Protein AF-A0A150G1P5-F1 (afdb_monomer_lite)

Secondary structure (DSSP, 8-state):
-PPPHHHHHHHHHHHHHHH-HHHHHHHHHHHHHHHHHHH-HHHHHHHHHHHHHHHSS--------S-STTHHHHHHHHHHHTHHHHHHIIIIIHHHH--SHHHHHHHHHHHT-GGGTTHHHHHHHHHHHSHHHHHHHHHHHHT---HHHHHHHHHHHHHHHHHHHHH-TTS--HHHHHHHHHHHHHHHHHHHHTT-TTSPPHHHHHHHHHHHGGGTTT-PPPGGGHHHHHHHHHHHHHT-----------

Radius of gyration: 24.52 Å; chains: 1; bounding box: 80×34×60 Å

Foldseek 3Di:
DAAFVLLQLLVLLVCCLPPFPLSVVLLVLLLLLLCVCVVFPLSVVQLQVLCCVPPVGGDDQDDDDPDHGCSSLSSLVSCLVSLRSLVVCLVPVLVVRDDDDSSVSNSCCSVCHDPSVCNNVSSVLVNQLCVLSVVLSCCRVPPDVDLVVLAVSLVVNLVSLVVSCVVVVVRDDSNVSSVVLLVVLQVLVCVLVVPDPPDDPNVVSVVVCSVPSSSRVRNDDDPVCVVVVVVVVVVVVVPDPDDDDPDDDD

Structure (mmCIF, N/CA/C/O backbone):
data_AF-A0A150G1P5-F1
#
_entry.id   AF-A0A150G1P5-F1
#
loop_
_atom_site.group_PDB
_atom_site.id
_atom_site.type_symbol
_atom_site.label_atom_id
_atom_site.label_alt_id
_atom_site.label_comp_id
_atom_site.label_asym_id
_atom_site.label_entity_id
_atom_site.label_seq_id
_atom_site.pdbx_PDB_ins_code
_atom_site.Cartn_x
_atom_site.Cartn_y
_atom_site.Cartn_z
_atom_site.occupancy
_atom_site.B_iso_or_equiv
_atom_site.auth_seq_id
_atom_site.auth_comp_id
_atom_site.auth_asym_id
_atom_site.auth_atom_id
_atom_site.pdbx_PDB_model_num
ATOM 1 N N . MET A 1 1 ? -23.181 16.360 9.761 1.00 28.59 1 MET A N 1
ATOM 2 C CA . MET A 1 1 ? -22.912 15.442 8.637 1.00 28.59 1 MET A CA 1
ATOM 3 C C . MET A 1 1 ? -22.344 14.187 9.279 1.00 28.59 1 MET A C 1
ATOM 5 O O . MET A 1 1 ? -21.313 14.288 9.926 1.00 28.59 1 MET A O 1
ATOM 9 N N . TYR A 1 2 ? -23.112 13.096 9.289 1.00 35.97 2 TYR A N 1
ATOM 10 C CA . TYR A 1 2 ? -22.782 11.879 10.038 1.00 35.97 2 TYR A CA 1
ATOM 11 C C . TYR A 1 2 ? -21.635 11.126 9.348 1.00 35.97 2 TYR A C 1
ATOM 13 O O . TYR A 1 2 ? -21.578 11.088 8.122 1.00 35.97 2 TYR A O 1
ATOM 21 N N . GLY A 1 3 ? -20.718 10.564 10.132 1.00 50.59 3 GLY A N 1
ATOM 22 C CA . GLY A 1 3 ? -19.508 9.920 9.634 1.00 50.59 3 GLY A CA 1
ATOM 23 C C . GLY A 1 3 ? -19.770 8.500 9.222 1.00 50.59 3 GLY A C 1
ATOM 24 O O . GLY A 1 3 ? -20.350 7.741 9.992 1.00 50.59 3 GLY A O 1
ATOM 25 N N . THR A 1 4 ? -19.336 8.147 8.019 1.00 64.00 4 THR A N 1
ATOM 26 C CA . THR A 1 4 ? -19.421 6.781 7.510 1.00 64.00 4 THR A CA 1
ATOM 27 C C . THR A 1 4 ? -18.193 5.973 7.938 1.00 64.00 4 THR A C 1
ATOM 29 O O . THR A 1 4 ? -17.144 6.503 8.299 1.00 64.00 4 THR A O 1
ATOM 32 N N . GLY A 1 5 ? -18.321 4.655 7.942 1.00 65.25 5 GLY A N 1
ATOM 33 C CA . GLY A 1 5 ? -17.375 3.746 8.604 1.00 65.25 5 GLY A CA 1
ATOM 34 C C . GLY A 1 5 ? -16.358 3.235 7.649 1.00 65.25 5 GLY A C 1
ATOM 35 O O . GLY A 1 5 ? -15.177 3.194 7.966 1.00 65.25 5 GLY A O 1
ATOM 36 N N . ALA A 1 6 ? -16.824 3.076 6.422 1.00 72.31 6 ALA A N 1
ATOM 37 C CA . ALA A 1 6 ? -16.066 3.348 5.230 1.00 72.31 6 ALA A CA 1
ATOM 38 C C . ALA A 1 6 ? -15.091 4.528 5.387 1.00 72.31 6 ALA A C 1
ATOM 40 O O . ALA A 1 6 ? -13.889 4.340 5.227 1.00 72.31 6 ALA A O 1
ATOM 41 N N . HIS A 1 7 ? -15.556 5.721 5.790 1.00 74.56 7 HIS A N 1
ATOM 42 C CA . HIS A 1 7 ? -14.655 6.860 5.969 1.00 74.56 7 HIS A CA 1
ATOM 43 C C . HIS A 1 7 ? -13.662 6.644 7.123 1.00 74.56 7 HIS A C 1
ATOM 45 O O . HIS A 1 7 ? -12.460 6.829 6.926 1.00 74.56 7 HIS A O 1
ATOM 51 N N . GLY A 1 8 ? -14.112 6.181 8.292 1.00 74.00 8 GLY A N 1
ATOM 52 C CA . GLY A 1 8 ? -13.230 5.882 9.431 1.00 74.00 8 GLY A CA 1
ATOM 53 C C . GLY A 1 8 ? -12.119 4.870 9.105 1.00 74.00 8 GLY A C 1
ATOM 54 O O . GLY A 1 8 ? -10.945 5.121 9.400 1.00 74.00 8 GLY A O 1
ATOM 55 N N . LEU A 1 9 ? -12.466 3.770 8.433 1.00 78.44 9 LEU A N 1
ATOM 56 C CA . LEU A 1 9 ? -11.528 2.751 7.955 1.00 78.44 9 LEU A CA 1
ATOM 57 C C . LEU A 1 9 ? -10.649 3.275 6.821 1.00 78.44 9 LEU A C 1
ATOM 59 O O . LEU A 1 9 ? -9.464 2.968 6.764 1.00 78.44 9 LEU A O 1
ATOM 63 N N . SER A 1 10 ? -11.166 4.129 5.944 1.00 78.69 10 SER A N 1
ATOM 64 C CA . SER A 1 10 ? -10.342 4.725 4.895 1.00 78.69 10 SER A CA 1
ATOM 65 C C . SER A 1 10 ? -9.232 5.616 5.448 1.00 78.69 10 SER A C 1
ATOM 67 O O . SER A 1 10 ? -8.120 5.646 4.920 1.00 78.69 10 SER A O 1
ATOM 69 N N . LEU A 1 11 ? -9.507 6.310 6.555 1.00 80.69 11 LEU A N 1
ATOM 70 C CA . LEU A 1 11 ? -8.525 7.140 7.231 1.00 80.69 11 LEU A CA 1
ATOM 71 C C . LEU A 1 11 ? -7.398 6.288 7.842 1.00 80.69 11 LEU A C 1
ATOM 73 O O . LEU A 1 11 ? -6.310 6.818 8.054 1.00 80.69 11 LEU A O 1
ATOM 77 N N . PHE A 1 12 ? -7.603 4.984 8.069 1.00 85.44 12 PHE A N 1
ATOM 78 C CA . PHE A 1 12 ? -6.532 4.073 8.483 1.00 85.44 12 PHE A CA 1
ATOM 79 C C . PHE A 1 12 ? -5.431 3.964 7.422 1.00 85.44 12 PHE A C 1
ATOM 81 O O . PHE A 1 12 ? -4.257 4.030 7.773 1.00 85.44 12 PHE A O 1
ATOM 88 N N . PHE A 1 13 ? -5.779 3.908 6.130 1.00 85.69 13 PHE A N 1
ATOM 89 C CA . PHE A 1 13 ? -4.790 3.925 5.043 1.00 85.69 13 PHE A CA 1
ATOM 90 C C . PHE A 1 13 ? -3.935 5.195 5.087 1.00 85.69 13 PHE A C 1
ATOM 92 O O . PHE A 1 13 ? -2.710 5.131 4.993 1.00 85.69 13 PHE A O 1
ATOM 99 N N . LYS A 1 14 ? -4.578 6.353 5.292 1.00 83.88 14 LYS A N 1
ATOM 100 C CA . LYS A 1 14 ? -3.890 7.645 5.426 1.00 83.88 14 LYS A CA 1
ATOM 101 C C . LYS A 1 14 ? -2.957 7.667 6.636 1.00 83.88 14 LYS A C 1
ATOM 103 O O . LYS A 1 14 ? -1.832 8.157 6.542 1.00 83.88 14 LYS A O 1
ATOM 108 N N . ASP A 1 15 ? -3.409 7.153 7.771 1.00 86.88 15 ASP A N 1
ATOM 109 C CA . ASP A 1 15 ? -2.591 7.104 8.976 1.00 86.88 15 ASP A CA 1
ATOM 110 C C . ASP A 1 15 ? -1.419 6.143 8.832 1.00 86.88 15 ASP A C 1
ATOM 112 O O . ASP A 1 15 ? -0.304 6.507 9.192 1.00 86.88 15 ASP A O 1
ATOM 116 N N . ALA A 1 16 ? -1.636 4.959 8.260 1.00 89.31 16 ALA A N 1
ATOM 117 C CA . ALA A 1 16 ? -0.561 4.018 7.986 1.00 89.31 16 ALA A CA 1
ATOM 118 C C . ALA A 1 16 ? 0.476 4.677 7.068 1.00 89.31 16 ALA A C 1
ATOM 120 O O . ALA A 1 16 ? 1.663 4.677 7.377 1.00 89.31 16 ALA A O 1
ATOM 121 N N . ALA A 1 17 ? 0.040 5.338 5.994 1.00 88.00 17 ALA A N 1
ATOM 122 C CA . ALA A 1 17 ? 0.925 6.046 5.072 1.00 88.00 17 ALA A CA 1
ATOM 123 C C . ALA A 1 17 ? 1.681 7.238 5.693 1.00 88.00 17 ALA A C 1
ATOM 125 O O . ALA A 1 17 ? 2.695 7.651 5.145 1.00 88.00 17 ALA A O 1
ATOM 126 N N . SER A 1 18 ? 1.211 7.818 6.802 1.00 86.75 18 SER A N 1
ATOM 127 C CA . SER A 1 18 ? 1.820 9.024 7.393 1.00 86.75 18 SER A CA 1
ATOM 128 C C . SER A 1 18 ? 2.594 8.765 8.684 1.00 86.75 18 SER A C 1
ATOM 130 O O . SER A 1 18 ? 3.556 9.477 8.963 1.00 86.75 18 SER A O 1
ATOM 132 N N . LYS A 1 19 ? 2.197 7.761 9.471 1.00 89.56 19 LYS A N 1
ATOM 133 C CA . LYS A 1 19 ? 2.723 7.510 10.822 1.00 89.56 19 LYS A CA 1
ATOM 134 C C . LYS A 1 19 ? 3.688 6.331 10.903 1.00 89.56 19 LYS A C 1
ATOM 136 O O . LYS A 1 19 ? 4.431 6.236 11.874 1.00 89.56 19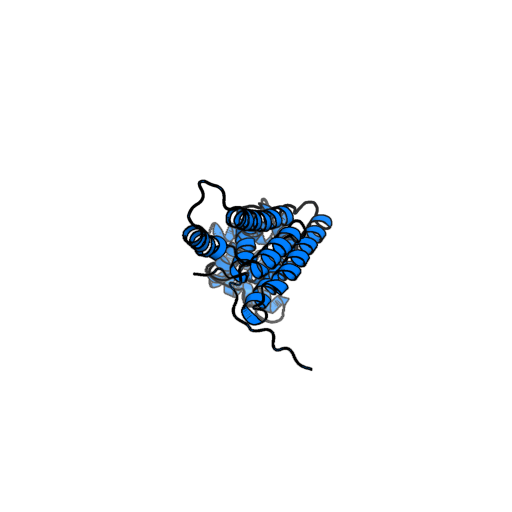 LYS A O 1
ATOM 141 N N . LEU A 1 20 ? 3.690 5.436 9.917 1.00 92.88 20 LEU A N 1
ATOM 142 C CA . LEU A 1 20 ? 4.550 4.255 9.907 1.00 92.88 20 LEU A CA 1
ATOM 143 C C . LEU A 1 20 ? 5.539 4.359 8.741 1.00 92.88 20 LEU A C 1
ATOM 145 O O . LEU A 1 20 ? 5.145 4.452 7.582 1.00 92.88 20 LEU A O 1
ATOM 149 N N . GLY A 1 21 ? 6.841 4.352 9.045 1.00 92.81 21 GLY A N 1
ATOM 150 C CA . GLY A 1 21 ? 7.884 4.617 8.046 1.00 92.81 21 GLY A CA 1
ATOM 151 C C . GLY A 1 21 ? 7.899 3.621 6.881 1.00 92.81 21 GLY A C 1
ATOM 152 O O . GLY A 1 21 ? 8.098 4.014 5.735 1.00 92.81 21 GLY A O 1
ATOM 153 N N . TRP A 1 22 ? 7.635 2.339 7.149 1.00 94.31 22 TRP A N 1
ATOM 154 C CA . TRP A 1 22 ? 7.692 1.301 6.116 1.00 94.31 22 TRP A CA 1
ATOM 155 C C . TRP A 1 22 ? 6.517 1.381 5.131 1.00 94.31 22 TRP A C 1
ATOM 157 O O . TRP A 1 22 ? 6.724 1.255 3.926 1.00 94.31 22 TRP A O 1
ATOM 167 N N . THR A 1 23 ? 5.299 1.646 5.610 1.00 93.81 23 THR A N 1
ATOM 168 C CA . THR A 1 23 ? 4.124 1.876 4.755 1.00 93.81 23 THR A CA 1
ATOM 169 C C . THR A 1 23 ? 4.203 3.222 4.055 1.00 93.81 23 THR A C 1
ATOM 171 O O . THR A 1 23 ? 3.804 3.306 2.898 1.00 93.81 23 THR A O 1
ATOM 174 N N . LYS A 1 24 ? 4.743 4.259 4.711 1.00 92.75 24 LYS A N 1
ATOM 175 C CA . LYS A 1 24 ? 5.016 5.558 4.087 1.00 92.75 24 LYS A CA 1
ATOM 176 C C . LYS A 1 24 ? 5.900 5.393 2.852 1.00 92.75 24 LYS A C 1
ATOM 178 O O . LYS A 1 24 ? 5.476 5.766 1.764 1.00 92.75 24 LYS A O 1
ATOM 183 N N . GLY A 1 25 ? 7.057 4.741 3.003 1.00 92.00 25 GLY A N 1
ATOM 184 C CA . GLY A 1 25 ? 7.980 4.503 1.891 1.00 92.00 25 GLY A CA 1
ATOM 185 C C . GLY A 1 25 ? 7.355 3.690 0.753 1.00 92.00 25 GLY A C 1
ATOM 186 O O . GLY A 1 25 ? 7.579 3.995 -0.414 1.00 92.00 25 GLY A O 1
ATOM 187 N N . VAL A 1 26 ? 6.509 2.700 1.068 1.00 94.25 26 VAL A N 1
ATOM 188 C CA . VAL A 1 26 ? 5.740 1.965 0.047 1.00 94.25 26 VAL A CA 1
ATOM 189 C C . VAL A 1 26 ? 4.770 2.885 -0.686 1.00 94.25 26 VAL A C 1
ATOM 191 O O . VAL A 1 26 ? 4.760 2.894 -1.914 1.00 94.25 26 VAL A O 1
ATOM 194 N N . VAL A 1 27 ? 3.949 3.641 0.047 1.00 92.00 27 VAL A N 1
ATOM 195 C CA . VAL A 1 27 ? 2.898 4.492 -0.526 1.00 92.00 27 VAL A CA 1
ATOM 196 C C . VAL A 1 27 ? 3.493 5.609 -1.381 1.00 92.00 27 VAL A C 1
ATOM 198 O O . VAL A 1 27 ? 3.014 5.842 -2.488 1.00 92.00 27 VAL A O 1
ATOM 201 N N . GLU A 1 28 ? 4.546 6.269 -0.907 1.00 91.12 28 GLU A N 1
ATOM 202 C CA . GLU A 1 28 ? 5.255 7.306 -1.663 1.00 91.12 28 GLU A CA 1
ATOM 203 C C . GLU A 1 28 ? 5.837 6.734 -2.959 1.00 91.12 28 GLU A C 1
ATOM 205 O O . GLU A 1 28 ? 5.574 7.273 -4.035 1.00 91.12 28 GLU A O 1
ATOM 210 N N . ALA A 1 29 ? 6.512 5.584 -2.886 1.00 92.44 29 ALA A N 1
ATOM 211 C CA . ALA A 1 29 ? 7.102 4.934 -4.050 1.00 92.44 29 ALA A CA 1
ATOM 212 C C . ALA A 1 29 ? 6.054 4.479 -5.082 1.00 92.44 29 ALA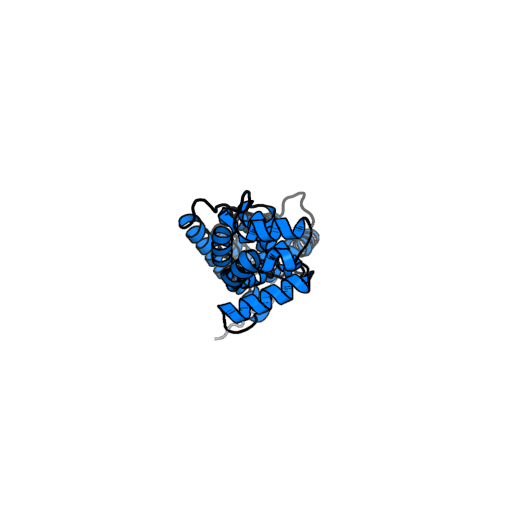 A C 1
ATOM 214 O O . ALA A 1 29 ? 6.217 4.745 -6.272 1.00 92.44 29 ALA A O 1
ATOM 215 N N . VAL A 1 30 ? 4.946 3.844 -4.673 1.00 92.94 30 VAL A N 1
ATOM 216 C CA . VAL A 1 30 ? 3.911 3.409 -5.638 1.00 92.94 30 VAL A CA 1
ATOM 217 C C . VAL A 1 30 ? 3.185 4.589 -6.281 1.00 92.94 30 VAL A C 1
ATOM 219 O O . VAL A 1 30 ? 2.857 4.526 -7.468 1.00 92.94 30 VAL A O 1
ATOM 222 N N . LEU A 1 31 ? 2.956 5.673 -5.533 1.00 89.94 31 LEU A N 1
ATOM 223 C CA . LEU A 1 31 ? 2.372 6.899 -6.077 1.00 89.94 31 LEU A CA 1
ATOM 224 C C . LEU A 1 31 ? 3.334 7.560 -7.062 1.00 89.94 31 LEU A C 1
ATOM 226 O O . LEU A 1 31 ? 2.911 7.919 -8.160 1.00 89.94 31 LEU A O 1
ATOM 230 N N . HIS A 1 32 ? 4.617 7.658 -6.714 1.00 89.25 32 HIS A N 1
ATOM 231 C CA . HIS A 1 32 ? 5.646 8.167 -7.612 1.00 89.25 32 HIS A CA 1
ATOM 232 C C . HIS A 1 32 ? 5.723 7.336 -8.900 1.00 89.25 32 HIS A C 1
ATOM 234 O O . HIS A 1 32 ? 5.651 7.891 -9.995 1.00 89.25 32 HIS A O 1
ATOM 240 N N . MET A 1 33 ? 5.765 6.004 -8.797 1.00 90.94 33 MET A N 1
ATOM 241 C CA . MET A 1 33 ? 5.787 5.117 -9.963 1.00 90.94 33 MET A CA 1
ATOM 242 C C . MET A 1 33 ? 4.553 5.285 -10.853 1.00 90.94 33 MET A C 1
ATOM 244 O O . MET A 1 33 ? 4.690 5.398 -12.072 1.00 90.94 33 MET A O 1
ATOM 248 N N . SER A 1 34 ? 3.354 5.333 -10.264 1.00 90.56 34 SER A N 1
ATOM 249 C CA . SER A 1 34 ? 2.117 5.563 -11.017 1.00 90.56 34 SER A CA 1
ATOM 250 C C . SER A 1 34 ? 2.131 6.921 -11.720 1.00 90.56 34 SER A C 1
ATOM 252 O O . SER A 1 34 ? 1.851 6.992 -12.918 1.00 90.56 34 SER A O 1
ATOM 254 N N . LEU A 1 35 ? 2.515 7.994 -11.025 1.00 87.75 35 LEU A N 1
ATOM 255 C CA . LEU A 1 35 ? 2.588 9.332 -11.610 1.00 87.75 35 LEU A CA 1
ATOM 256 C C . LEU A 1 35 ? 3.624 9.413 -12.733 1.00 87.75 35 LEU A C 1
ATOM 258 O O . LEU A 1 35 ? 3.341 10.014 -13.763 1.00 87.75 35 LEU A O 1
ATOM 262 N N . THR A 1 36 ? 4.783 8.775 -12.586 1.00 87.06 36 THR A N 1
ATOM 263 C CA . THR A 1 36 ? 5.844 8.784 -13.602 1.00 87.06 36 THR A CA 1
ATOM 264 C C . THR A 1 36 ? 5.423 8.046 -14.872 1.00 87.06 36 THR A C 1
ATOM 266 O O . THR A 1 36 ? 5.551 8.589 -15.970 1.00 87.06 36 THR A O 1
ATOM 269 N N . VAL A 1 37 ? 4.819 6.860 -14.745 1.00 88.06 37 VAL A N 1
ATOM 270 C CA . VAL A 1 37 ? 4.274 6.114 -15.898 1.00 88.06 37 VAL A CA 1
ATOM 271 C C . VAL A 1 37 ? 3.178 6.905 -16.607 1.00 88.06 37 VAL A C 1
ATOM 273 O O . VAL A 1 37 ? 3.055 6.850 -17.828 1.00 88.06 37 VAL A O 1
ATOM 276 N N . ASN A 1 38 ? 2.364 7.645 -15.857 1.00 83.81 38 ASN A N 1
ATOM 277 C CA . ASN A 1 38 ? 1.222 8.355 -16.420 1.00 83.81 38 ASN A CA 1
ATOM 278 C C . ASN A 1 38 ? 1.515 9.800 -16.830 1.00 83.81 38 ASN A C 1
ATOM 280 O O . ASN A 1 38 ? 0.733 10.377 -17.579 1.00 83.81 38 ASN A O 1
ATOM 284 N N . GLY A 1 39 ? 2.634 10.365 -16.397 1.00 81.31 39 GLY A N 1
ATOM 285 C CA . GLY A 1 39 ? 3.113 11.675 -16.822 1.00 81.31 39 GLY A CA 1
ATOM 286 C C . GLY A 1 39 ? 4.004 11.630 -18.065 1.00 81.31 39 GLY A C 1
ATOM 287 O O . GLY A 1 39 ? 4.159 12.658 -18.714 1.00 81.31 39 GLY A O 1
ATOM 288 N N . GLY A 1 40 ? 4.579 10.471 -18.414 1.00 79.94 40 GLY A N 1
ATOM 289 C CA . GLY A 1 40 ? 5.510 10.329 -19.538 1.00 79.94 40 GLY A CA 1
ATOM 290 C C . GLY A 1 40 ? 5.021 9.361 -20.613 1.00 79.94 40 GLY A C 1
ATOM 291 O O . GLY A 1 40 ? 5.003 8.151 -20.397 1.00 79.94 40 GLY A O 1
ATOM 292 N N . GLU A 1 41 ? 4.693 9.867 -21.807 1.00 84.00 41 GLU A N 1
ATOM 293 C CA . GLU A 1 41 ? 4.249 9.027 -22.935 1.00 84.00 41 GLU A CA 1
ATOM 294 C C . GLU A 1 41 ? 5.291 7.981 -23.341 1.00 84.00 41 GLU A C 1
ATOM 296 O O . GLU A 1 41 ? 4.940 6.828 -23.583 1.00 84.00 41 GLU A O 1
ATOM 301 N N . ARG A 1 42 ? 6.576 8.357 -23.345 1.00 85.69 42 ARG A N 1
ATOM 302 C CA . ARG A 1 42 ? 7.684 7.448 -23.674 1.00 85.69 42 ARG A CA 1
ATOM 303 C C . ARG A 1 42 ? 7.816 6.309 -22.661 1.00 85.69 42 ARG A C 1
ATOM 305 O O . ARG A 1 42 ? 7.882 5.150 -23.058 1.00 85.69 42 ARG A O 1
ATOM 312 N N . ILE A 1 43 ? 7.764 6.621 -21.363 1.00 84.69 43 ILE A N 1
ATOM 313 C CA . ILE A 1 43 ? 7.788 5.619 -20.283 1.00 84.69 43 ILE A CA 1
ATOM 314 C C . ILE A 1 43 ? 6.570 4.698 -20.386 1.00 84.69 43 ILE A C 1
ATOM 316 O O . ILE A 1 43 ? 6.700 3.479 -20.267 1.00 84.69 43 ILE A O 1
ATOM 320 N N . ARG A 1 44 ? 5.384 5.258 -20.652 1.00 88.00 44 ARG A N 1
ATOM 321 C CA . ARG A 1 44 ? 4.160 4.475 -20.842 1.00 88.00 44 ARG A CA 1
ATOM 322 C C . ARG A 1 44 ? 4.279 3.516 -22.026 1.00 88.00 44 ARG A C 1
ATOM 324 O O . ARG A 1 44 ? 3.920 2.350 -21.885 1.00 88.00 44 ARG A O 1
ATOM 331 N N . ALA A 1 45 ? 4.789 3.980 -23.165 1.00 88.19 45 ALA A N 1
ATOM 332 C CA . ALA A 1 45 ? 4.972 3.164 -24.365 1.00 88.19 45 ALA A CA 1
ATOM 333 C C . ALA A 1 45 ? 6.006 2.045 -24.151 1.00 88.19 45 ALA A C 1
ATOM 335 O O . ALA A 1 45 ? 5.760 0.892 -24.524 1.00 88.19 45 ALA A O 1
ATOM 336 N N . ALA A 1 46 ? 7.123 2.354 -23.485 1.00 89.44 46 ALA A N 1
ATOM 337 C CA . ALA A 1 46 ? 8.124 1.361 -23.100 1.00 89.44 46 ALA A CA 1
ATOM 338 C C . ALA A 1 46 ? 7.518 0.302 -22.166 1.00 89.44 46 ALA A C 1
ATOM 340 O O . ALA A 1 46 ? 7.658 -0.898 -22.402 1.00 89.44 46 ALA A O 1
ATOM 341 N N . LEU A 1 47 ? 6.749 0.728 -21.157 1.00 90.94 47 LEU A N 1
ATOM 342 C CA . LEU A 1 47 ? 6.062 -0.185 -20.246 1.00 90.94 47 LEU A CA 1
ATOM 343 C C . LEU A 1 47 ? 5.036 -1.065 -20.958 1.00 90.94 47 LEU A C 1
ATOM 345 O O . LEU A 1 47 ? 4.990 -2.261 -20.690 1.00 90.94 47 LEU A O 1
ATOM 349 N N . GLN A 1 48 ? 4.232 -0.517 -21.867 1.00 91.81 48 GLN A N 1
ATOM 350 C CA . GLN A 1 48 ? 3.270 -1.306 -22.640 1.00 91.81 48 GLN A CA 1
ATOM 351 C C . GLN A 1 48 ? 3.973 -2.363 -23.496 1.00 91.81 48 GLN A C 1
ATOM 353 O O . GLN A 1 48 ? 3.557 -3.521 -23.494 1.00 91.81 48 GLN A O 1
ATOM 358 N N . SER A 1 49 ? 5.069 -1.995 -24.160 1.00 91.62 49 SER A N 1
ATOM 359 C CA . SER A 1 49 ? 5.882 -2.924 -24.954 1.00 91.62 49 SER A CA 1
ATOM 360 C C . SER A 1 49 ? 6.470 -4.034 -24.080 1.00 91.62 49 SER A C 1
ATOM 362 O O . SER A 1 49 ? 6.358 -5.220 -24.403 1.00 91.62 49 SER A O 1
ATOM 364 N N . ALA A 1 50 ? 7.008 -3.676 -22.912 1.00 93.12 50 ALA A N 1
ATOM 365 C CA . ALA A 1 50 ? 7.511 -4.636 -21.939 1.00 93.12 50 ALA A CA 1
ATOM 366 C C . ALA A 1 50 ? 6.402 -5.553 -21.395 1.00 93.12 50 ALA A C 1
ATOM 368 O O . ALA A 1 50 ? 6.597 -6.763 -21.312 1.00 93.12 50 ALA A O 1
ATOM 369 N N . GLN A 1 51 ? 5.222 -5.018 -21.075 1.00 93.56 51 GLN A N 1
ATOM 370 C CA . GLN A 1 51 ? 4.070 -5.797 -20.613 1.00 93.56 51 GLN A CA 1
ATOM 371 C C . GLN A 1 51 ? 3.560 -6.766 -21.681 1.00 93.56 51 GLN A C 1
ATOM 373 O O . GLN A 1 51 ? 3.235 -7.902 -21.348 1.00 93.56 51 GLN A O 1
ATOM 378 N N . VAL A 1 52 ? 3.509 -6.363 -22.953 1.00 94.50 52 VAL A N 1
ATOM 379 C CA . VAL A 1 52 ? 3.169 -7.273 -24.058 1.00 94.50 52 VAL A CA 1
ATOM 380 C C . VAL A 1 52 ? 4.201 -8.390 -24.155 1.00 94.50 52 VAL A C 1
ATOM 382 O O . VAL A 1 52 ? 3.830 -9.554 -24.259 1.00 94.50 52 VAL A O 1
ATOM 385 N N . ALA A 1 53 ? 5.485 -8.067 -24.039 1.00 92.75 53 ALA A N 1
ATOM 386 C CA . ALA A 1 53 ? 6.535 -9.068 -24.139 1.00 92.75 53 ALA A CA 1
ATOM 387 C C . ALA A 1 53 ? 6.584 -10.041 -22.944 1.00 92.75 53 ALA A C 1
ATOM 389 O O . ALA A 1 53 ? 6.987 -11.185 -23.123 1.00 92.75 53 ALA A O 1
ATOM 390 N N . VAL A 1 54 ? 6.215 -9.605 -21.735 1.00 93.62 54 VAL A N 1
ATOM 391 C CA . VAL A 1 54 ? 6.222 -10.454 -20.526 1.00 93.62 54 VAL A CA 1
ATOM 392 C C . VAL A 1 54 ? 4.888 -11.188 -20.340 1.00 93.62 54 VAL A C 1
ATOM 394 O O . VAL A 1 54 ? 4.861 -12.355 -19.969 1.00 93.62 54 VAL A O 1
ATOM 397 N N . PHE A 1 55 ? 3.763 -10.520 -20.599 1.00 93.56 55 PHE A N 1
ATOM 398 C CA . PHE A 1 55 ? 2.423 -11.010 -20.254 1.00 93.56 55 PHE A CA 1
ATOM 399 C C . PHE A 1 55 ? 1.513 -11.277 -21.460 1.00 93.56 55 PHE A C 1
ATOM 401 O O . PHE A 1 55 ? 0.353 -11.645 -21.261 1.00 93.56 55 PHE A O 1
ATOM 408 N N . GLY A 1 56 ? 1.972 -11.017 -22.685 1.00 93.31 56 GLY A N 1
ATOM 409 C CA . GLY A 1 56 ? 1.184 -11.139 -23.918 1.00 93.31 56 GLY A CA 1
ATOM 410 C C . GLY A 1 56 ? 0.132 -10.043 -24.126 1.00 93.31 56 GLY A C 1
ATOM 411 O O . GLY A 1 56 ? -0.572 -10.061 -25.130 1.00 93.31 56 GLY A O 1
ATOM 412 N N . LYS A 1 57 ? -0.019 -9.095 -23.190 1.00 92.50 57 LYS A N 1
ATOM 413 C CA . LYS A 1 57 ? -0.998 -7.999 -23.280 1.00 92.50 57 LYS A CA 1
ATOM 414 C C . LYS A 1 57 ? -0.623 -6.798 -22.409 1.00 92.50 57 LYS A C 1
ATOM 416 O O . LYS A 1 57 ? -0.039 -6.998 -21.338 1.00 92.50 57 LYS A O 1
ATOM 421 N N . PRO A 1 58 ? -1.019 -5.572 -22.799 1.00 90.50 58 PRO A N 1
ATOM 422 C CA . PRO A 1 58 ? -0.871 -4.407 -21.939 1.00 90.50 58 PRO A CA 1
ATOM 423 C C . PRO A 1 58 ? -1.784 -4.517 -20.711 1.00 90.50 58 PRO A C 1
ATOM 425 O O . PRO A 1 58 ? -2.857 -5.130 -20.747 1.00 90.50 58 PRO A O 1
ATOM 428 N N . ARG A 1 59 ? -1.356 -3.911 -19.605 1.00 89.31 59 ARG A N 1
ATOM 429 C CA . ARG A 1 59 ? -2.118 -3.800 -18.358 1.00 89.31 59 ARG A CA 1
ATOM 430 C C . ARG A 1 59 ? -2.084 -2.347 -17.899 1.00 89.31 59 ARG A C 1
ATOM 432 O O . ARG A 1 59 ? -1.013 -1.754 -17.799 1.00 89.31 59 ARG A O 1
ATOM 439 N N . ALA A 1 60 ? -3.251 -1.780 -17.617 1.00 85.62 60 ALA A N 1
ATOM 440 C CA . ALA A 1 60 ? -3.329 -0.432 -17.073 1.00 85.62 60 ALA A CA 1
ATOM 441 C C . ALA A 1 60 ? -2.741 -0.387 -15.654 1.00 85.62 60 ALA A C 1
ATOM 443 O O . ALA A 1 60 ? -2.839 -1.361 -14.907 1.00 85.62 60 ALA A O 1
ATOM 444 N N . ILE A 1 61 ? -2.150 0.754 -15.303 1.00 86.75 61 ILE A N 1
ATOM 445 C CA . ILE A 1 61 ? -1.788 1.092 -13.927 1.00 86.75 61 ILE A CA 1
ATOM 446 C C . ILE A 1 61 ? -2.728 2.200 -13.484 1.00 86.75 61 ILE A C 1
ATOM 448 O O . ILE A 1 61 ? -2.808 3.234 -14.149 1.00 86.75 61 ILE A O 1
ATOM 452 N N . THR A 1 62 ? -3.432 1.977 -12.378 1.00 84.69 62 THR A N 1
ATOM 453 C CA . THR A 1 62 ? -4.363 2.950 -11.806 1.00 84.69 62 THR A CA 1
ATOM 454 C C . THR A 1 62 ? -3.683 4.304 -11.578 1.00 84.69 62 THR A C 1
ATOM 456 O O . THR A 1 62 ? -2.577 4.380 -11.037 1.00 84.69 62 THR A O 1
ATOM 459 N N . VAL A 1 63 ? -4.372 5.381 -11.966 1.00 71.38 63 VAL A N 1
ATOM 460 C CA . VAL A 1 63 ? -3.942 6.779 -11.808 1.00 71.38 63 VAL A CA 1
ATOM 461 C C . VAL A 1 63 ? -5.058 7.525 -11.109 1.00 71.38 63 VAL A C 1
ATOM 463 O O . VAL A 1 63 ? -6.176 7.549 -11.622 1.00 71.38 63 VAL A O 1
ATOM 466 N N . HIS A 1 64 ? -4.794 8.142 -9.959 1.00 63.19 64 HIS A N 1
ATOM 467 C CA . HIS A 1 64 ? -5.738 9.114 -9.418 1.00 63.19 64 HIS A CA 1
ATOM 468 C C . HIS A 1 64 ? -5.105 10.034 -8.368 1.00 63.19 64 HIS A C 1
ATOM 470 O O . HIS A 1 64 ? -4.250 9.615 -7.589 1.00 63.19 64 HIS A O 1
ATOM 476 N N . ALA A 1 65 ? -5.601 11.274 -8.298 1.00 51.56 65 ALA A N 1
ATOM 477 C CA . ALA A 1 65 ? -5.414 12.158 -7.149 1.00 51.56 65 ALA A CA 1
ATOM 478 C C . ALA A 1 65 ? -6.069 11.531 -5.897 1.00 51.56 65 ALA A C 1
ATOM 480 O O . ALA A 1 65 ? -7.181 11.021 -6.007 1.00 51.56 65 ALA A O 1
ATOM 481 N N . PRO A 1 66 ? -5.454 11.550 -4.708 1.00 52.12 66 PRO A N 1
ATOM 482 C CA . PRO A 1 66 ? -5.887 10.799 -3.520 1.00 52.12 66 PRO A CA 1
ATOM 483 C C . PRO A 1 66 ? -7.240 11.279 -2.951 1.00 52.12 66 PRO A C 1
ATOM 485 O O . PRO A 1 66 ? -7.304 11.949 -1.927 1.00 52.12 66 PRO A O 1
ATOM 488 N N . THR A 1 67 ? -8.339 10.951 -3.628 1.00 50.50 67 THR A N 1
ATOM 489 C CA . THR A 1 67 ? -9.700 11.430 -3.329 1.00 50.50 67 THR A CA 1
ATOM 490 C C . THR A 1 67 ? -10.673 10.293 -3.022 1.00 50.50 67 THR A C 1
ATOM 492 O O . THR A 1 67 ? -11.763 10.568 -2.533 1.00 50.50 67 THR A O 1
ATOM 495 N N . ARG A 1 68 ? -10.296 9.021 -3.241 1.00 55.78 68 ARG A N 1
ATOM 496 C CA . ARG A 1 68 ? -11.130 7.852 -2.912 1.00 55.78 68 ARG A CA 1
ATOM 497 C C . ARG A 1 68 ? -10.366 6.771 -2.149 1.00 55.78 68 ARG A C 1
ATOM 499 O O . ARG A 1 68 ? -9.144 6.654 -2.236 1.00 55.78 68 ARG A O 1
ATOM 506 N N . PHE A 1 69 ? -11.127 6.029 -1.355 1.00 65.25 69 PHE A N 1
ATOM 507 C CA . PHE A 1 69 ? -10.673 5.058 -0.368 1.00 65.25 69 PHE A CA 1
ATOM 508 C C . PHE A 1 69 ? -9.898 3.895 -1.012 1.00 65.25 69 PHE A C 1
ATOM 510 O O . PHE A 1 69 ? -10.181 3.510 -2.142 1.00 65.25 69 PHE A O 1
ATOM 517 N N . ALA A 1 70 ? -8.875 3.376 -0.322 1.00 68.06 70 ALA A N 1
ATOM 518 C CA . ALA A 1 70 ? -8.042 2.241 -0.754 1.00 68.06 70 ALA A CA 1
ATOM 519 C C . ALA A 1 70 ? -7.348 2.352 -2.140 1.00 68.06 70 ALA A C 1
ATOM 521 O O . ALA A 1 70 ? -6.747 1.384 -2.606 1.00 68.06 70 ALA A O 1
ATOM 522 N N . VAL A 1 71 ? -7.326 3.525 -2.788 1.00 80.06 71 VAL A N 1
ATOM 523 C CA . VAL A 1 71 ? -6.645 3.727 -4.088 1.00 80.06 71 VAL A CA 1
ATOM 524 C C . VAL A 1 71 ? -5.157 3.374 -4.026 1.00 80.06 71 VAL A C 1
ATOM 526 O O . VAL A 1 71 ? -4.625 2.790 -4.965 1.00 80.06 71 VAL A O 1
ATOM 529 N N . GLN A 1 72 ? -4.496 3.643 -2.898 1.00 86.62 72 GLN A N 1
ATOM 530 C CA . GLN A 1 72 ? -3.097 3.258 -2.672 1.00 86.62 72 GLN A CA 1
ATOM 531 C C . GLN A 1 72 ? -2.888 1.739 -2.787 1.00 86.62 72 GLN A C 1
ATOM 533 O O . GLN A 1 72 ? -1.890 1.299 -3.353 1.00 86.62 72 GLN A O 1
ATOM 538 N N . LEU A 1 73 ? -3.849 0.933 -2.320 1.00 89.81 73 LEU A N 1
ATOM 539 C CA . LEU A 1 73 ? -3.818 -0.523 -2.459 1.00 89.81 73 LEU A CA 1
ATOM 540 C C . LEU A 1 73 ? -4.027 -0.957 -3.912 1.00 89.81 73 LEU A C 1
ATOM 542 O O . LEU A 1 73 ? -3.338 -1.867 -4.366 1.00 89.81 73 LEU A O 1
ATOM 546 N N . MET A 1 74 ? -4.938 -0.317 -4.650 1.00 89.88 74 MET A N 1
ATOM 547 C CA . MET A 1 74 ? -5.145 -0.620 -6.075 1.00 89.88 74 MET A CA 1
ATOM 548 C C . MET A 1 74 ? -3.889 -0.321 -6.897 1.00 89.88 74 MET A C 1
ATOM 550 O O . MET A 1 74 ? -3.404 -1.192 -7.615 1.00 89.88 74 MET A O 1
ATOM 554 N N . ILE A 1 75 ? -3.300 0.864 -6.705 1.00 91.06 75 ILE A N 1
ATOM 555 C CA . ILE A 1 75 ? -2.033 1.243 -7.340 1.00 91.06 75 ILE A CA 1
ATOM 556 C C . ILE A 1 75 ? -0.933 0.253 -6.948 1.00 91.06 75 ILE A C 1
ATOM 558 O O . ILE A 1 75 ? -0.220 -0.244 -7.815 1.00 91.06 75 ILE A O 1
ATOM 562 N N . GLY A 1 76 ? -0.821 -0.091 -5.662 1.00 93.12 76 GLY A N 1
ATOM 563 C CA . GLY A 1 76 ? 0.154 -1.069 -5.188 1.00 93.12 76 GLY A CA 1
ATOM 564 C C . GLY A 1 76 ? 0.006 -2.436 -5.863 1.00 93.12 76 GLY A C 1
ATOM 565 O O . GLY A 1 76 ? 0.999 -2.998 -6.327 1.00 93.12 76 GLY A O 1
ATOM 566 N N . LYS A 1 77 ? -1.226 -2.949 -5.988 1.00 94.19 77 LYS A N 1
ATOM 567 C CA . LYS A 1 77 ? -1.530 -4.202 -6.700 1.00 94.19 77 LYS A CA 1
ATOM 568 C C . LYS A 1 77 ? -1.124 -4.132 -8.175 1.00 94.19 77 LYS A C 1
ATOM 570 O O . LYS A 1 77 ? -0.488 -5.067 -8.662 1.00 94.19 77 LYS A O 1
ATOM 575 N N . ASP A 1 78 ? -1.432 -3.038 -8.868 1.00 93.81 78 ASP A N 1
ATOM 576 C CA . ASP A 1 78 ? -1.063 -2.847 -10.278 1.00 93.81 78 ASP A CA 1
ATOM 577 C C . ASP A 1 78 ? 0.455 -2.753 -10.476 1.00 93.81 78 ASP A C 1
ATOM 579 O O . ASP A 1 78 ? 1.004 -3.351 -11.411 1.00 93.81 78 ASP A O 1
ATOM 583 N N . VAL A 1 79 ? 1.144 -2.048 -9.570 1.00 94.69 79 VAL A N 1
ATOM 584 C CA . VAL A 1 79 ? 2.606 -1.915 -9.572 1.00 94.69 79 VAL A CA 1
ATOM 585 C C . VAL A 1 79 ? 3.265 -3.271 -9.336 1.00 94.69 79 VAL A C 1
ATOM 587 O O . VAL A 1 79 ? 4.117 -3.683 -10.124 1.00 94.69 79 VAL A O 1
ATOM 590 N N . MET A 1 80 ? 2.828 -4.012 -8.314 1.00 96.25 80 MET A N 1
ATOM 591 C CA . MET A 1 80 ? 3.332 -5.357 -8.018 1.00 96.25 80 MET A CA 1
ATOM 592 C C . MET A 1 80 ? 3.100 -6.316 -9.189 1.00 96.25 80 MET A C 1
ATOM 594 O O . MET A 1 80 ? 4.004 -7.042 -9.599 1.00 96.25 80 MET A O 1
ATOM 598 N N . ARG A 1 81 ? 1.910 -6.281 -9.793 1.00 94.88 81 ARG A N 1
ATOM 599 C CA . ARG A 1 81 ? 1.564 -7.106 -10.957 1.00 94.88 81 ARG A CA 1
ATOM 600 C C . ARG A 1 81 ? 2.401 -6.777 -12.199 1.00 94.88 81 ARG A C 1
ATOM 602 O O . ARG A 1 81 ? 2.535 -7.627 -13.079 1.00 94.88 81 ARG A O 1
ATOM 609 N N . SER A 1 82 ? 2.930 -5.559 -12.283 1.00 94.75 82 SER A N 1
ATOM 610 C CA . SER A 1 82 ? 3.767 -5.086 -13.390 1.00 94.75 82 SER A CA 1
ATOM 611 C C . SER A 1 82 ? 5.267 -5.169 -13.094 1.00 94.75 82 SER A C 1
ATOM 613 O O . SER A 1 82 ? 6.057 -4.757 -13.938 1.00 94.75 82 SER A O 1
ATOM 615 N N . LYS A 1 83 ? 5.672 -5.725 -11.941 1.00 95.31 83 LYS A N 1
ATOM 616 C CA . LYS A 1 83 ? 7.069 -5.801 -11.479 1.00 95.31 83 LYS A CA 1
ATOM 617 C C . LYS A 1 83 ? 8.041 -6.263 -12.567 1.00 95.31 83 LYS A C 1
ATOM 619 O O . LYS A 1 83 ? 8.991 -5.556 -12.874 1.00 95.31 83 LYS A O 1
ATOM 624 N N . GLU A 1 84 ? 7.789 -7.413 -13.186 1.00 94.62 84 GLU A N 1
ATOM 625 C CA . GLU A 1 84 ? 8.673 -7.975 -14.221 1.00 94.62 84 GLU A CA 1
ATOM 626 C C . GLU A 1 84 ? 8.786 -7.078 -15.462 1.00 94.62 84 GLU A C 1
ATOM 628 O O . GLU A 1 84 ? 9.875 -6.895 -16.005 1.00 94.62 84 GLU A O 1
ATOM 633 N N . ALA A 1 85 ? 7.678 -6.461 -15.882 1.00 93.44 85 ALA A N 1
ATOM 634 C CA . ALA A 1 85 ? 7.689 -5.511 -16.988 1.00 93.44 85 ALA A CA 1
ATOM 635 C C . ALA A 1 85 ? 8.483 -4.245 -16.632 1.00 93.44 85 ALA A C 1
ATOM 637 O O . ALA A 1 85 ? 9.233 -3.753 -17.468 1.00 93.44 85 ALA A O 1
ATOM 638 N N . PHE A 1 86 ? 8.391 -3.754 -15.392 1.00 94.06 86 PHE A N 1
ATOM 639 C CA . PHE A 1 86 ? 9.211 -2.631 -14.936 1.00 94.06 86 PHE A CA 1
ATOM 640 C C . PHE A 1 86 ? 10.704 -2.939 -14.974 1.00 94.06 86 PHE A C 1
ATOM 642 O O . PHE A 1 86 ? 11.467 -2.119 -15.479 1.00 94.06 86 PHE A O 1
ATOM 649 N N . PHE A 1 87 ? 11.119 -4.118 -14.500 1.00 93.94 87 PHE A N 1
ATOM 650 C CA . PHE A 1 87 ? 12.516 -4.546 -14.611 1.00 93.94 87 PHE A CA 1
ATOM 651 C C . PHE A 1 87 ? 12.973 -4.572 -16.068 1.00 93.94 87 PHE A C 1
ATOM 653 O O . PHE A 1 87 ? 14.032 -4.041 -16.384 1.00 93.94 87 PHE A O 1
ATOM 660 N N . LYS A 1 88 ? 12.147 -5.106 -16.974 1.00 91.31 88 LYS A N 1
ATOM 661 C CA . LYS A 1 88 ? 12.460 -5.128 -18.405 1.00 91.31 88 LYS A CA 1
ATOM 662 C C . LYS A 1 88 ? 12.658 -3.722 -18.984 1.00 91.31 88 LYS A C 1
ATOM 664 O O . LYS A 1 88 ? 13.653 -3.501 -19.665 1.00 91.31 88 LYS A O 1
ATOM 669 N N . VAL A 1 89 ? 11.773 -2.773 -18.664 1.00 89.62 89 VAL A N 1
ATOM 670 C CA . VAL A 1 89 ? 11.916 -1.368 -19.095 1.00 89.62 89 VAL A CA 1
ATOM 671 C C . VAL A 1 89 ? 13.216 -0.767 -18.570 1.00 89.62 89 VAL A C 1
ATOM 673 O O . VAL A 1 89 ? 13.989 -0.197 -19.333 1.00 89.62 89 VAL A O 1
ATOM 676 N N . VAL A 1 90 ? 13.472 -0.905 -17.269 1.00 89.56 90 VAL A N 1
ATOM 677 C CA . VAL A 1 90 ? 14.610 -0.262 -16.600 1.00 89.56 90 VAL A CA 1
ATOM 678 C C . VAL A 1 90 ? 15.961 -0.852 -17.025 1.00 89.56 90 VAL A C 1
ATOM 680 O O . VAL A 1 90 ? 16.972 -0.149 -16.997 1.00 89.56 90 VAL A O 1
ATOM 683 N N . CYS A 1 91 ? 15.995 -2.123 -17.424 1.00 85.88 91 CYS A N 1
ATOM 684 C CA . CYS A 1 91 ? 17.218 -2.786 -17.870 1.00 85.88 91 CYS A CA 1
ATOM 685 C C . CYS A 1 91 ? 17.514 -2.598 -19.363 1.00 85.88 91 CYS A C 1
ATOM 687 O O . CYS A 1 91 ? 18.688 -2.578 -19.720 1.00 85.88 91 CYS A O 1
ATOM 689 N N . ASN A 1 92 ? 16.492 -2.463 -20.217 1.00 81.19 92 ASN A N 1
ATOM 690 C CA . ASN A 1 92 ? 16.684 -2.549 -21.671 1.00 81.19 92 ASN A CA 1
ATOM 691 C C . ASN A 1 92 ? 16.365 -1.252 -22.422 1.00 81.19 92 ASN A C 1
ATOM 693 O O . ASN A 1 92 ? 17.053 -0.931 -23.384 1.00 81.19 92 ASN A O 1
ATOM 697 N N . ASP A 1 93 ? 15.350 -0.506 -21.983 1.00 72.06 93 ASP A N 1
ATOM 698 C CA . ASP A 1 93 ? 14.767 0.592 -22.772 1.00 72.06 93 ASP A CA 1
ATOM 699 C C . ASP A 1 93 ? 14.857 1.952 -22.052 1.00 72.06 93 ASP A C 1
ATOM 701 O O . ASP A 1 93 ? 14.396 2.977 -22.560 1.00 72.06 93 ASP A O 1
ATOM 705 N N . TRP A 1 94 ? 15.464 1.970 -20.862 1.00 78.31 94 TRP A N 1
ATOM 706 C CA . TRP A 1 94 ? 15.408 3.080 -19.911 1.00 78.31 94 TRP A CA 1
ATOM 707 C C . TRP A 1 94 ? 15.970 4.399 -20.442 1.00 78.31 94 TRP A C 1
ATOM 709 O O . TRP A 1 94 ? 15.315 5.435 -20.335 1.00 78.31 94 TRP A O 1
ATOM 719 N N . GLU A 1 95 ? 17.163 4.361 -21.037 1.00 73.12 95 GLU A N 1
ATOM 720 C CA . GLU A 1 95 ? 17.869 5.567 -21.496 1.00 73.12 95 GLU A CA 1
ATOM 721 C C . GLU A 1 95 ? 17.139 6.272 -22.645 1.00 73.12 95 GLU A C 1
ATOM 723 O O . GLU A 1 95 ? 17.246 7.482 -22.804 1.00 73.12 95 GLU A O 1
ATOM 728 N N . SER A 1 96 ? 16.330 5.537 -23.412 1.00 66.38 96 SER A N 1
ATOM 729 C CA . SER A 1 96 ? 15.510 6.106 -24.487 1.00 66.38 96 SER A CA 1
ATOM 730 C C . SER A 1 96 ? 14.179 6.695 -23.994 1.00 66.38 96 SER A C 1
ATOM 732 O O . SER A 1 96 ? 13.530 7.476 -24.700 1.00 66.38 96 SER A O 1
ATOM 734 N N . ALA A 1 97 ? 13.751 6.316 -22.785 1.00 63.94 97 ALA A N 1
ATOM 735 C CA . ALA A 1 97 ? 12.395 6.537 -22.303 1.00 63.94 97 ALA A CA 1
ATOM 736 C C . ALA A 1 97 ? 12.247 7.751 -21.374 1.00 63.94 97 ALA A C 1
ATOM 738 O O . ALA A 1 97 ? 11.130 8.265 -21.259 1.00 63.94 97 ALA A O 1
ATOM 739 N N . SER A 1 98 ? 13.312 8.230 -20.716 1.00 66.62 98 SER A N 1
ATOM 740 C CA . SER A 1 98 ? 13.176 9.341 -19.763 1.00 66.62 98 SER A CA 1
ATOM 741 C C . SER A 1 98 ? 14.466 10.085 -19.413 1.00 66.62 98 SER A C 1
ATOM 743 O O . SER A 1 98 ? 15.479 9.448 -19.139 1.00 66.62 98 SER A O 1
ATOM 745 N N . ASP A 1 99 ? 14.346 11.406 -19.252 1.00 62.97 99 ASP A N 1
ATOM 746 C CA . ASP A 1 99 ? 15.378 12.296 -18.711 1.00 62.97 99 ASP A CA 1
ATOM 747 C C . ASP A 1 99 ? 14.923 12.900 -17.364 1.00 62.97 99 ASP A C 1
ATOM 749 O O . ASP A 1 99 ? 13.743 13.214 -17.182 1.00 62.97 99 ASP A O 1
ATOM 753 N N . GLY A 1 100 ? 15.854 13.092 -16.418 1.00 71.12 100 GLY A N 1
ATOM 754 C CA . GLY A 1 100 ? 15.647 13.873 -15.183 1.00 71.12 100 GLY A CA 1
ATOM 755 C C . GLY A 1 100 ? 15.646 13.094 -13.854 1.00 71.12 100 GLY A C 1
ATOM 756 O O . GLY A 1 100 ? 15.806 11.878 -13.800 1.00 71.12 100 GLY A O 1
ATOM 757 N N . GLU A 1 101 ? 15.462 13.809 -12.740 1.00 73.38 101 GLU A N 1
ATOM 758 C CA . GLU A 1 101 ? 15.559 13.243 -11.378 1.00 73.38 101 GLU A CA 1
ATOM 759 C C . GLU A 1 101 ? 14.448 12.228 -11.059 1.00 73.38 101 GLU A C 1
ATOM 761 O O . GLU A 1 101 ? 14.721 11.162 -10.509 1.00 73.38 101 GLU A O 1
ATOM 766 N N . ARG A 1 102 ? 13.205 12.493 -11.490 1.00 73.62 102 ARG A N 1
ATOM 767 C CA . ARG A 1 102 ? 12.063 11.569 -11.308 1.00 73.62 102 ARG A CA 1
ATOM 768 C C . ARG A 1 102 ? 12.274 10.229 -12.007 1.00 73.62 102 ARG A C 1
ATOM 770 O O . ARG A 1 102 ? 11.849 9.180 -11.532 1.00 73.62 102 ARG A O 1
ATOM 777 N N . ALA A 1 103 ? 12.953 10.264 -13.146 1.00 77.56 103 ALA A N 1
ATOM 778 C CA . ALA A 1 103 ? 13.369 9.071 -13.853 1.00 77.56 103 ALA A CA 1
ATOM 779 C C . ALA A 1 103 ? 14.382 8.272 -13.012 1.00 77.56 103 ALA A C 1
ATOM 781 O O . ALA A 1 103 ? 14.173 7.087 -12.744 1.00 77.56 103 ALA A O 1
ATOM 782 N N . ALA A 1 104 ? 15.448 8.909 -12.528 1.00 82.12 104 ALA A N 1
ATOM 783 C CA . ALA A 1 104 ? 16.443 8.232 -11.695 1.00 82.12 104 ALA A CA 1
ATOM 784 C C . ALA A 1 104 ? 15.820 7.587 -10.440 1.00 82.12 104 ALA A C 1
ATOM 786 O O . ALA A 1 104 ? 16.108 6.427 -10.136 1.00 82.12 104 ALA A O 1
ATOM 787 N N . GLU A 1 105 ? 14.912 8.289 -9.761 1.00 86.62 105 GLU A N 1
ATOM 788 C CA . GLU A 1 105 ? 14.182 7.768 -8.599 1.00 86.62 105 GLU A CA 1
ATOM 789 C C . GLU A 1 105 ? 13.287 6.570 -8.959 1.00 86.62 105 GLU A C 1
ATOM 791 O O . GLU A 1 105 ? 13.268 5.563 -8.245 1.00 86.62 105 GLU A O 1
ATOM 796 N N . PHE A 1 106 ? 12.601 6.615 -10.106 1.00 88.25 106 PHE A N 1
ATOM 797 C CA . PHE A 1 106 ? 11.809 5.490 -10.604 1.00 88.25 106 PHE A CA 1
ATOM 798 C C . PHE A 1 106 ? 12.688 4.260 -10.846 1.00 88.25 106 PHE A C 1
ATOM 800 O O . PHE A 1 106 ? 12.373 3.166 -10.375 1.00 88.25 106 PHE A O 1
ATOM 807 N N . ARG A 1 107 ? 13.822 4.438 -11.532 1.00 89.62 107 ARG A N 1
ATOM 808 C CA . ARG A 1 107 ? 14.795 3.369 -11.784 1.00 89.62 107 ARG A CA 1
ATOM 809 C C . ARG A 1 107 ? 15.332 2.781 -10.484 1.00 89.62 107 ARG A C 1
ATOM 811 O O . ARG A 1 107 ? 15.358 1.560 -10.346 1.00 89.62 107 ARG A O 1
ATOM 818 N N . ASN A 1 108 ? 15.706 3.620 -9.523 1.00 91.06 108 ASN A N 1
ATOM 819 C CA . ASN A 1 108 ? 16.196 3.167 -8.220 1.00 91.06 108 ASN A CA 1
ATOM 820 C C . ASN A 1 108 ? 15.130 2.402 -7.431 1.00 91.06 108 ASN A C 1
ATOM 822 O O . ASN A 1 108 ? 15.447 1.382 -6.821 1.00 91.06 108 ASN A O 1
ATOM 826 N N . THR A 1 109 ? 13.872 2.840 -7.493 1.00 93.12 109 THR A N 1
ATOM 827 C CA . THR A 1 109 ? 12.738 2.132 -6.885 1.00 93.12 109 THR A CA 1
ATOM 828 C C . THR A 1 109 ? 12.551 0.752 -7.515 1.00 93.12 109 THR A C 1
ATOM 830 O O . THR A 1 109 ? 12.472 -0.250 -6.803 1.00 93.12 109 THR A O 1
ATOM 833 N N . VAL A 1 110 ? 12.534 0.673 -8.852 1.00 93.62 110 VAL A N 1
ATOM 834 C CA . VAL A 1 110 ? 12.365 -0.594 -9.582 1.00 93.62 110 VAL A CA 1
ATOM 835 C C . VAL A 1 110 ? 13.506 -1.558 -9.288 1.00 93.62 110 VAL A C 1
ATOM 837 O O . VAL A 1 110 ? 13.252 -2.725 -9.005 1.00 93.62 110 VAL A O 1
ATOM 840 N N . LEU A 1 111 ? 14.749 -1.082 -9.305 1.00 93.88 111 LEU A N 1
ATOM 841 C CA . LEU A 1 111 ? 15.922 -1.906 -9.013 1.00 93.88 111 LEU A CA 1
ATOM 842 C C . LEU A 1 111 ? 16.091 -2.219 -7.520 1.00 93.88 111 LEU A C 1
ATOM 844 O O . LEU A 1 111 ? 16.953 -3.022 -7.180 1.00 93.88 111 LEU A O 1
ATOM 848 N N . ALA A 1 112 ? 15.269 -1.628 -6.645 1.00 92.19 112 ALA A N 1
ATOM 849 C CA . ALA A 1 112 ? 15.408 -1.709 -5.193 1.00 92.19 112 ALA A CA 1
ATOM 850 C C . ALA A 1 112 ? 16.822 -1.307 -4.725 1.00 92.19 112 ALA A C 1
ATOM 852 O O . ALA A 1 112 ? 17.476 -2.011 -3.959 1.00 92.19 112 ALA A O 1
ATOM 853 N N . ASN A 1 113 ? 17.305 -0.157 -5.193 1.00 91.19 113 ASN A N 1
ATOM 854 C CA . ASN A 1 113 ? 18.611 0.382 -4.818 1.00 91.19 113 ASN A CA 1
ATOM 855 C C . ASN A 1 113 ? 18.506 1.371 -3.649 1.00 91.19 113 ASN A C 1
ATOM 857 O O . ASN A 1 113 ? 17.510 2.083 -3.504 1.00 91.19 113 ASN A O 1
ATOM 861 N N . GLY A 1 114 ? 19.568 1.446 -2.839 1.00 89.56 114 GLY A N 1
ATOM 862 C CA . GLY A 1 114 ? 19.700 2.415 -1.747 1.00 89.56 114 GLY A CA 1
ATOM 863 C C . GLY A 1 114 ? 18.544 2.344 -0.746 1.00 89.56 114 GLY A C 1
ATOM 864 O O . GLY A 1 114 ? 18.261 1.290 -0.165 1.00 89.56 114 GLY A O 1
ATOM 865 N N . GLU A 1 115 ? 17.856 3.470 -0.572 1.00 87.31 115 GLU A N 1
ATOM 866 C CA . GLU A 1 115 ? 16.713 3.612 0.339 1.00 87.31 115 GLU A CA 1
ATOM 867 C C . GLU A 1 115 ? 15.513 2.725 -0.053 1.00 87.31 115 GLU A C 1
ATOM 869 O O . GLU A 1 115 ? 14.696 2.376 0.799 1.00 87.31 115 GLU A O 1
ATOM 874 N N . HIS A 1 116 ? 15.443 2.259 -1.307 1.00 90.69 116 HIS A N 1
ATOM 875 C CA . HIS A 1 116 ? 14.377 1.383 -1.810 1.00 90.69 116 HIS A CA 1
ATOM 876 C C . HIS A 1 116 ? 14.706 -0.116 -1.729 1.00 90.69 116 HIS A C 1
ATOM 878 O O . HIS A 1 116 ? 13.951 -0.931 -2.256 1.00 90.69 116 HIS A O 1
ATOM 884 N N . SER A 1 117 ? 15.788 -0.515 -1.054 1.00 93.44 117 SER A N 1
ATOM 885 C CA . SER A 1 117 ? 16.241 -1.920 -0.960 1.00 93.44 117 SER A CA 1
ATOM 886 C C . SER A 1 117 ? 15.183 -2.930 -0.512 1.00 93.44 117 SER A C 1
ATOM 888 O O . SER A 1 117 ? 15.228 -4.097 -0.900 1.00 93.44 117 SER A O 1
ATOM 890 N N . LYS A 1 118 ? 14.191 -2.490 0.264 1.00 94.44 118 LYS A N 1
ATOM 891 C CA . LYS A 1 118 ? 13.087 -3.334 0.745 1.00 94.44 118 LYS A CA 1
ATOM 892 C C . LYS A 1 118 ? 11.759 -3.080 0.040 1.00 94.44 118 LYS A C 1
ATOM 894 O O . LYS A 1 118 ? 10.753 -3.660 0.436 1.00 94.44 118 LYS A O 1
ATOM 899 N N . PHE A 1 119 ? 11.730 -2.232 -0.988 1.00 96.00 119 PHE A N 1
ATOM 900 C CA . PHE A 1 119 ? 10.494 -1.754 -1.609 1.00 96.00 119 PHE A CA 1
ATOM 901 C C . PHE A 1 119 ? 9.578 -2.897 -2.052 1.00 96.00 119 PHE A C 1
ATOM 903 O O . PHE A 1 119 ? 8.420 -2.935 -1.648 1.00 96.00 119 PHE A O 1
ATOM 910 N N . TRP A 1 120 ? 10.089 -3.855 -2.830 1.00 97.06 120 TRP A N 1
ATOM 911 C CA . TRP A 1 120 ? 9.259 -4.943 -3.352 1.00 97.06 120 TRP A CA 1
ATOM 912 C C . TRP A 1 120 ? 8.719 -5.870 -2.262 1.00 97.06 120 TRP A C 1
ATOM 914 O O . TRP A 1 120 ? 7.564 -6.277 -2.348 1.00 97.06 120 TRP A O 1
ATOM 924 N N . ASP A 1 121 ? 9.521 -6.200 -1.245 1.00 96.69 121 ASP A N 1
ATOM 925 C CA . ASP A 1 121 ? 9.035 -7.012 -0.124 1.00 96.69 121 ASP A CA 1
ATOM 926 C C . ASP A 1 121 ? 8.001 -6.226 0.688 1.00 96.69 121 ASP A C 1
ATOM 928 O O . ASP A 1 121 ? 6.874 -6.690 0.844 1.00 96.69 121 ASP A O 1
ATOM 932 N N . HIS A 1 122 ? 8.306 -4.990 1.091 1.00 96.75 122 HIS A N 1
ATOM 933 C CA . HIS A 1 122 ? 7.363 -4.148 1.826 1.00 96.75 122 HIS A CA 1
ATOM 934 C C . HIS A 1 122 ? 6.062 -3.903 1.046 1.00 96.75 122 HIS A C 1
ATOM 936 O O . HIS A 1 122 ? 4.990 -3.902 1.648 1.00 96.75 122 HIS A O 1
ATOM 942 N N . LEU A 1 123 ? 6.118 -3.739 -0.280 1.00 97.25 123 LEU A N 1
ATOM 943 C CA . LEU A 1 123 ? 4.929 -3.621 -1.125 1.00 97.25 123 LEU A CA 1
ATOM 944 C C . LEU A 1 123 ? 4.103 -4.912 -1.105 1.00 97.25 123 LEU A C 1
ATOM 946 O O . LEU A 1 123 ? 2.881 -4.845 -0.984 1.00 97.25 123 LEU A O 1
ATOM 950 N N . ALA A 1 124 ? 4.740 -6.085 -1.170 1.00 97.44 124 ALA A N 1
ATOM 951 C CA . ALA A 1 124 ? 4.037 -7.360 -1.035 1.00 97.44 124 ALA A CA 1
ATOM 952 C C . ALA A 1 124 ? 3.343 -7.468 0.330 1.00 97.44 124 ALA A C 1
ATOM 954 O O . ALA A 1 124 ? 2.170 -7.830 0.389 1.00 97.44 124 ALA A O 1
ATOM 955 N N . ARG A 1 125 ? 4.022 -7.070 1.414 1.00 97.00 125 ARG A N 1
ATOM 956 C CA . ARG A 1 125 ? 3.450 -7.080 2.774 1.00 97.00 125 ARG A CA 1
ATOM 957 C C . ARG A 1 125 ? 2.342 -6.054 2.958 1.00 97.00 125 ARG A C 1
ATOM 959 O O . ARG A 1 125 ? 1.348 -6.336 3.616 1.00 97.00 125 ARG A O 1
ATOM 966 N N . TYR A 1 126 ? 2.452 -4.895 2.323 1.00 95.38 126 TYR A N 1
ATOM 967 C CA . TYR A 1 126 ? 1.376 -3.910 2.284 1.00 95.38 126 TYR A CA 1
ATOM 968 C C . TYR A 1 126 ? 0.133 -4.462 1.565 1.00 95.38 126 TYR A C 1
ATOM 970 O O . TYR A 1 126 ? -0.981 -4.349 2.075 1.00 95.38 126 TYR A O 1
ATOM 978 N N . ILE A 1 127 ? 0.317 -5.116 0.411 1.00 95.50 127 ILE A N 1
ATOM 979 C CA . ILE A 1 127 ? -0.766 -5.764 -0.353 1.00 95.50 127 ILE A CA 1
ATOM 980 C C . ILE A 1 127 ? -1.358 -6.963 0.397 1.00 95.50 127 ILE A C 1
ATOM 982 O O . ILE A 1 127 ? -2.504 -7.316 0.151 1.00 95.50 127 ILE A O 1
ATOM 986 N N . GLU A 1 128 ? -0.613 -7.572 1.313 1.00 95.44 128 GLU A N 1
ATOM 987 C CA . GLU A 1 128 ? -1.095 -8.628 2.204 1.00 95.44 128 GLU A CA 1
ATOM 988 C C . GLU A 1 128 ? -1.918 -8.060 3.377 1.00 95.44 128 GLU A C 1
ATOM 990 O O . GLU A 1 128 ? -2.964 -8.603 3.727 1.00 95.44 128 GLU A O 1
ATOM 995 N N . ALA A 1 129 ? -1.477 -6.947 3.971 1.00 94.12 129 ALA A N 1
ATOM 996 C CA . ALA A 1 129 ? -2.092 -6.370 5.167 1.00 94.12 129 ALA A CA 1
ATOM 997 C C . ALA A 1 129 ? -3.406 -5.624 4.892 1.00 94.12 129 ALA A C 1
ATOM 999 O O . ALA A 1 129 ? -4.319 -5.646 5.714 1.00 94.12 129 ALA A O 1
ATOM 1000 N N . MET A 1 130 ? -3.496 -4.927 3.762 1.00 93.12 130 MET A N 1
ATOM 1001 C CA . MET A 1 130 ? -4.541 -3.930 3.509 1.00 93.12 130 MET A CA 1
ATOM 1002 C C . MET A 1 130 ? -5.857 -4.422 2.864 1.00 93.12 130 MET A C 1
ATOM 1004 O O . MET A 1 130 ? -6.858 -3.720 3.025 1.00 93.12 130 MET A O 1
ATOM 1008 N N . PRO A 1 131 ? -5.940 -5.563 2.141 1.00 91.69 131 PRO A N 1
ATOM 1009 C CA . PRO A 1 131 ? -7.192 -6.011 1.526 1.00 91.69 131 PRO A CA 1
ATOM 1010 C C . PRO A 1 131 ? -8.367 -6.160 2.495 1.00 91.69 131 PRO A C 1
ATOM 1012 O O . PRO A 1 131 ? -9.413 -5.608 2.167 1.00 91.69 131 PRO A O 1
ATOM 1015 N N . PRO A 1 132 ? -8.218 -6.747 3.703 1.00 91.19 132 PRO A N 1
ATOM 1016 C CA . PRO A 1 132 ? -9.338 -6.849 4.641 1.00 91.19 132 PRO A CA 1
ATOM 1017 C C . PRO A 1 132 ? -9.967 -5.495 4.995 1.00 91.19 132 PRO A C 1
ATOM 1019 O O . PRO A 1 132 ? -11.182 -5.390 5.127 1.00 91.19 132 PRO A O 1
ATOM 1022 N N . PHE A 1 133 ? -9.164 -4.426 5.069 1.00 88.81 133 PHE A N 1
ATOM 1023 C CA . PHE A 1 133 ? -9.667 -3.066 5.285 1.00 88.81 133 PHE A CA 1
ATOM 1024 C C . PHE A 1 133 ? -10.440 -2.541 4.077 1.00 88.81 133 PHE A C 1
ATOM 1026 O O . PHE A 1 133 ? -11.473 -1.895 4.236 1.00 88.81 133 PHE A O 1
ATOM 1033 N N . SER A 1 134 ? -9.952 -2.812 2.866 1.00 87.69 134 SER A N 1
ATOM 1034 C CA . SER A 1 134 ? -10.652 -2.447 1.633 1.00 87.69 134 SER A CA 1
ATOM 1035 C C . SER A 1 134 ? -11.980 -3.191 1.498 1.00 87.69 134 SER A C 1
ATOM 1037 O O . SER A 1 134 ? -12.963 -2.597 1.062 1.00 87.69 134 SER A O 1
ATOM 1039 N N . ASP A 1 135 ? -12.024 -4.469 1.864 1.00 86.56 135 ASP A N 1
ATOM 1040 C CA . ASP A 1 135 ? -13.233 -5.292 1.792 1.00 86.56 135 ASP A CA 1
ATOM 1041 C C . ASP A 1 135 ? -14.254 -4.847 2.843 1.00 86.56 135 ASP A C 1
ATOM 1043 O O . ASP A 1 135 ? -15.431 -4.685 2.530 1.00 86.56 135 ASP A O 1
ATOM 1047 N N . ALA A 1 136 ? -13.797 -4.537 4.060 1.00 83.12 136 ALA A N 1
ATOM 1048 C CA . ALA A 1 136 ? -14.628 -3.950 5.105 1.00 83.12 136 ALA A CA 1
ATOM 1049 C C . ALA A 1 136 ? -15.245 -2.609 4.673 1.00 83.12 136 ALA A C 1
ATOM 1051 O O . ALA A 1 136 ? -16.427 -2.377 4.908 1.00 83.12 136 ALA A O 1
ATOM 1052 N N . ILE A 1 137 ? -14.482 -1.739 3.999 1.00 80.81 137 ILE A N 1
ATOM 1053 C CA . ILE A 1 137 ? -15.013 -0.484 3.445 1.00 80.81 137 ILE A CA 1
ATOM 1054 C C . ILE A 1 137 ? -16.141 -0.773 2.448 1.00 80.81 137 ILE A C 1
ATOM 1056 O O . ILE A 1 137 ? -17.224 -0.219 2.607 1.00 80.81 137 ILE A O 1
ATOM 1060 N N . HIS A 1 138 ? -15.928 -1.668 1.476 1.00 78.69 138 HIS A N 1
ATOM 1061 C CA . HIS A 1 138 ? -16.965 -2.013 0.496 1.00 78.69 138 HIS A CA 1
ATOM 1062 C C . HIS A 1 138 ? -18.223 -2.596 1.154 1.00 78.69 138 HIS A C 1
ATOM 1064 O O . HIS A 1 138 ? -19.330 -2.187 0.814 1.00 78.69 138 HIS A O 1
ATOM 1070 N N . GLN A 1 139 ? -18.068 -3.497 2.129 1.00 75.56 139 GLN A N 1
ATOM 1071 C CA . GLN A 1 139 ? -19.200 -4.089 2.852 1.00 75.56 139 GLN A CA 1
ATOM 1072 C C . GLN A 1 139 ? -20.010 -3.037 3.624 1.00 75.56 139 GLN A C 1
ATOM 1074 O O . GLN A 1 139 ? -21.238 -3.121 3.674 1.00 75.56 139 GLN A O 1
ATOM 1079 N N . LEU A 1 140 ? -19.338 -2.034 4.199 1.00 73.00 140 LEU A N 1
ATOM 1080 C CA . LEU A 1 140 ? -19.978 -0.937 4.930 1.00 73.00 140 LEU A CA 1
ATOM 1081 C C . LEU A 1 140 ? -20.617 0.120 4.014 1.00 73.00 140 LEU A C 1
ATOM 1083 O O . LEU A 1 140 ? -21.539 0.804 4.453 1.00 73.00 140 LEU A O 1
ATOM 1087 N N . GLU A 1 141 ? -20.138 0.291 2.777 1.00 72.38 141 GLU A N 1
ATOM 1088 C CA . GLU A 1 141 ? -20.742 1.207 1.794 1.00 72.38 141 GLU A CA 1
ATOM 1089 C C . GLU A 1 141 ? -21.919 0.582 1.038 1.00 72.38 141 GLU A C 1
ATOM 1091 O O . GLU A 1 141 ? -22.877 1.289 0.728 1.00 72.38 141 GLU A O 1
ATOM 1096 N N . GLY A 1 142 ? -21.842 -0.713 0.720 1.00 59.59 142 GLY A N 1
ATOM 1097 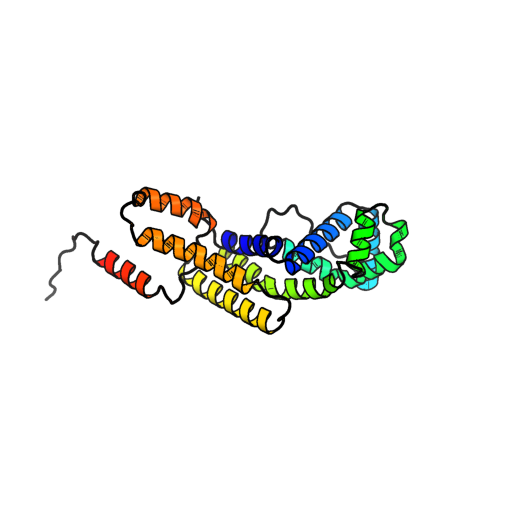C CA . GLY A 1 142 ? -22.804 -1.389 -0.153 1.00 59.59 142 GLY A CA 1
ATOM 1098 C C . GLY A 1 142 ? -23.894 -2.179 0.570 1.00 59.59 142 GLY A C 1
ATOM 1099 O O . GLY A 1 142 ? -25.060 -2.076 0.199 1.00 59.59 142 GLY A O 1
ATOM 1100 N N . ASP A 1 143 ? -23.533 -2.949 1.604 1.00 55.81 143 ASP A N 1
ATOM 1101 C CA . ASP A 1 143 ? -24.320 -4.141 1.964 1.00 55.81 143 ASP A CA 1
ATOM 1102 C C . ASP A 1 143 ? -24.813 -4.188 3.420 1.00 55.81 143 ASP A C 1
ATOM 1104 O O . ASP A 1 143 ? -25.693 -4.991 3.742 1.00 55.81 143 ASP A O 1
ATOM 1108 N N . ARG A 1 144 ? -24.255 -3.382 4.338 1.00 53.47 144 ARG A N 1
ATOM 1109 C CA . ARG A 1 144 ? -24.490 -3.543 5.789 1.00 53.47 144 ARG A CA 1
ATOM 1110 C C . ARG A 1 144 ? -24.597 -2.216 6.552 1.00 53.47 144 ARG A C 1
ATOM 1112 O O . ARG A 1 144 ? -23.588 -1.695 7.022 1.00 53.47 144 ARG A O 1
ATOM 1119 N N . PRO A 1 145 ? -25.815 -1.674 6.746 1.00 53.47 145 PRO A N 1
ATOM 1120 C CA . PRO A 1 145 ? -26.016 -0.411 7.458 1.00 53.47 145 PRO A CA 1
ATOM 1121 C C . PRO A 1 145 ? -26.178 -0.551 8.987 1.00 53.47 145 PRO A C 1
ATOM 1123 O O . PRO A 1 145 ? -26.401 0.457 9.657 1.00 53.47 145 PRO A O 1
ATOM 1126 N N . MET A 1 146 ? -26.115 -1.758 9.570 1.00 56.19 146 MET A N 1
ATOM 1127 C CA . MET A 1 146 ? -26.368 -1.940 11.008 1.00 56.19 146 MET A CA 1
ATOM 1128 C C . MET A 1 146 ? -25.091 -1.863 11.848 1.00 56.19 146 MET A C 1
ATOM 1130 O O . MET A 1 146 ? -24.138 -2.607 11.632 1.00 56.19 146 MET A O 1
ATOM 1134 N N . LEU A 1 147 ? -25.117 -1.009 12.876 1.00 57.41 147 LEU A N 1
ATOM 1135 C CA . LEU A 1 147 ? -24.007 -0.773 13.807 1.00 57.41 147 LEU A CA 1
ATOM 1136 C C . LEU A 1 147 ? -23.504 -2.055 14.498 1.00 57.41 147 LEU A C 1
ATOM 1138 O O . LEU A 1 147 ? -22.311 -2.184 14.753 1.00 57.41 147 LEU A O 1
ATOM 1142 N N . SER A 1 148 ? -24.390 -3.023 14.753 1.00 59.25 148 SER A N 1
ATOM 1143 C CA . SER A 1 148 ? -24.042 -4.322 15.346 1.00 59.25 148 SER A CA 1
ATOM 1144 C C . SER A 1 148 ? -23.082 -5.141 14.480 1.00 59.25 148 SER A C 1
ATOM 1146 O O . SER A 1 148 ? -22.205 -5.812 15.007 1.00 59.25 148 SER A O 1
ATOM 1148 N N . GLN A 1 149 ? -23.182 -5.040 13.153 1.00 63.69 149 GLN A N 1
ATOM 1149 C CA . GLN A 1 149 ? -22.334 -5.788 12.216 1.00 63.69 149 GLN A CA 1
ATOM 1150 C C . GLN A 1 149 ? -20.935 -5.181 12.073 1.00 63.69 149 GLN A C 1
ATOM 1152 O O . GLN A 1 149 ? -20.014 -5.828 11.580 1.00 63.69 149 GLN A O 1
ATOM 1157 N N . VAL A 1 150 ? -20.771 -3.927 12.493 1.00 68.62 150 VAL A N 1
ATOM 1158 C CA . VAL A 1 150 ? -19.506 -3.196 12.410 1.00 68.62 150 VAL A CA 1
ATOM 1159 C C . VAL A 1 150 ? -18.530 -3.721 13.458 1.00 68.62 150 VAL A C 1
ATOM 1161 O O . VAL A 1 150 ? -17.338 -3.809 13.190 1.00 68.62 150 VAL A O 1
ATOM 1164 N N . TYR A 1 151 ? -19.023 -4.098 14.639 1.00 69.62 151 TYR A N 1
ATOM 1165 C CA . TYR A 1 151 ? -18.177 -4.594 15.721 1.00 69.62 151 TYR A CA 1
ATOM 1166 C C . TYR A 1 151 ? -17.390 -5.846 15.315 1.00 69.62 151 TYR A C 1
ATOM 1168 O O . TYR A 1 151 ? -16.163 -5.856 15.421 1.00 69.62 151 TYR A O 1
ATOM 1176 N N . ASP A 1 152 ? -18.071 -6.847 14.759 1.00 71.19 152 ASP A N 1
ATOM 1177 C CA . ASP A 1 152 ? -17.437 -8.097 14.326 1.00 71.19 152 ASP A CA 1
ATOM 1178 C C . ASP A 1 152 ? -16.350 -7.850 13.275 1.00 71.19 152 ASP A C 1
ATOM 1180 O O . ASP A 1 152 ? -15.262 -8.424 13.346 1.00 71.19 152 ASP A O 1
ATOM 1184 N N . VAL A 1 153 ? -16.611 -6.937 12.333 1.00 77.56 153 VAL A N 1
ATOM 1185 C CA . VAL A 1 153 ? -15.633 -6.520 11.318 1.00 77.56 153 VAL A CA 1
ATOM 1186 C C . VAL A 1 153 ? -14.387 -5.942 11.985 1.00 77.56 153 VAL A C 1
ATOM 1188 O O . VAL A 1 153 ? -13.267 -6.272 11.604 1.00 77.56 153 VAL A O 1
ATOM 1191 N N . LEU A 1 154 ? -14.545 -5.117 13.016 1.00 77.88 154 LEU A N 1
ATOM 1192 C CA . LEU A 1 154 ? -13.411 -4.482 13.682 1.00 77.88 154 LEU A CA 1
ATOM 1193 C C . LEU A 1 154 ? -12.580 -5.451 14.520 1.00 77.88 154 LEU A C 1
ATOM 1195 O O . LEU A 1 154 ? -11.353 -5.318 14.559 1.00 77.88 154 LEU A O 1
ATOM 1199 N N . VAL A 1 155 ? -13.221 -6.413 15.182 1.00 81.00 155 VAL A N 1
ATOM 1200 C CA . VAL A 1 155 ? -12.523 -7.477 15.915 1.00 81.00 155 VAL A CA 1
ATOM 1201 C C . VAL A 1 155 ? -11.705 -8.326 14.942 1.00 81.00 155 VAL A C 1
ATOM 1203 O O . VAL A 1 155 ? -10.522 -8.575 15.186 1.00 81.00 155 VAL A O 1
ATOM 1206 N N . GLN A 1 156 ? -12.288 -8.691 13.798 1.00 85.25 156 GLN A N 1
ATOM 1207 C CA . GLN A 1 156 ? -11.593 -9.440 12.748 1.00 85.25 156 GLN A CA 1
ATOM 1208 C C . GLN A 1 156 ? -10.405 -8.659 12.174 1.00 85.25 156 GLN A C 1
ATOM 1210 O O . GLN A 1 156 ? -9.315 -9.214 12.044 1.00 85.25 156 GLN A O 1
ATOM 1215 N N . LEU A 1 157 ? -10.571 -7.361 11.894 1.00 89.56 157 LEU A N 1
ATOM 1216 C CA . LEU A 1 157 ? -9.479 -6.504 11.416 1.00 89.56 157 LEU A CA 1
ATOM 1217 C C . LEU A 1 157 ? -8.337 -6.410 12.435 1.00 89.56 157 LEU A C 1
ATOM 1219 O O . LEU A 1 157 ? -7.168 -6.472 12.054 1.00 89.56 157 LEU A O 1
ATOM 1223 N N . ARG A 1 158 ? -8.654 -6.307 13.730 1.00 90.25 158 ARG A N 1
ATOM 1224 C CA . ARG A 1 158 ? -7.648 -6.298 14.798 1.00 90.25 158 ARG A CA 1
ATOM 1225 C C . ARG A 1 158 ? -6.868 -7.610 14.862 1.00 90.25 158 ARG A C 1
ATOM 1227 O O . ARG A 1 158 ? -5.641 -7.567 14.912 1.00 90.25 158 ARG A O 1
ATOM 1234 N N . SER A 1 159 ? -7.569 -8.746 14.836 1.00 90.12 159 SER A N 1
ATOM 1235 C CA . SER A 1 159 ? -6.953 -10.081 14.837 1.00 90.12 159 SER A CA 1
ATOM 1236 C C . SER A 1 159 ? -6.048 -10.276 13.623 1.00 90.12 159 SER A C 1
ATOM 1238 O O . SER A 1 159 ? -4.916 -10.727 13.757 1.00 90.12 159 SER A O 1
ATOM 1240 N N . HIS A 1 160 ? -6.505 -9.858 12.441 1.00 94.44 160 HIS A N 1
ATOM 1241 C CA . HIS A 1 160 ? -5.706 -9.895 11.216 1.00 94.44 160 HIS A CA 1
ATOM 1242 C C . HIS A 1 160 ? -4.403 -9.098 11.346 1.00 94.44 160 HIS A C 1
ATOM 1244 O O . HIS A 1 160 ? -3.345 -9.578 10.943 1.00 94.44 160 HIS A O 1
ATOM 1250 N N . LEU A 1 161 ? -4.451 -7.897 11.933 1.00 95.12 161 LEU A N 1
ATOM 1251 C CA . LEU A 1 161 ? -3.245 -7.101 12.169 1.00 95.12 161 LEU A CA 1
ATOM 1252 C C . LEU A 1 161 ? -2.302 -7.751 13.185 1.00 95.12 161 LEU A C 1
ATOM 1254 O O . LEU A 1 161 ? -1.087 -7.688 13.012 1.00 95.12 161 LEU A O 1
ATOM 1258 N N . GLU A 1 162 ? -2.840 -8.387 14.222 1.00 94.31 162 GLU A N 1
ATOM 1259 C CA . GLU A 1 162 ? -2.050 -9.146 15.191 1.00 94.31 162 GLU A CA 1
ATOM 1260 C C . GLU A 1 162 ? -1.325 -10.326 14.531 1.00 94.31 162 GLU A C 1
ATOM 1262 O O . GLU A 1 162 ? -0.105 -10.459 14.661 1.00 94.31 162 GLU A O 1
ATOM 1267 N N . ASP A 1 163 ? -2.040 -11.124 13.740 1.00 96.81 163 ASP A N 1
ATOM 1268 C CA . ASP A 1 163 ? -1.469 -12.247 12.997 1.00 96.81 163 ASP A CA 1
ATOM 1269 C C . ASP A 1 163 ? -0.470 -11.792 11.931 1.00 96.81 163 ASP A C 1
ATOM 1271 O O . ASP A 1 163 ? 0.541 -12.457 11.683 1.00 96.81 163 ASP A O 1
ATOM 1275 N N . PHE A 1 164 ? -0.729 -10.657 11.282 1.00 97.12 164 PHE A N 1
ATOM 1276 C CA . PHE A 1 164 ? 0.201 -10.043 10.343 1.00 97.12 164 PHE A CA 1
ATOM 1277 C C . PHE A 1 164 ? 1.506 -9.641 11.039 1.00 97.12 164 PHE A C 1
ATOM 1279 O O . PHE A 1 164 ? 2.579 -10.046 10.594 1.00 97.12 164 PHE A O 1
ATOM 1286 N N . GLU A 1 165 ? 1.443 -8.903 12.149 1.00 96.75 165 GLU A N 1
ATOM 1287 C CA . GLU A 1 165 ? 2.642 -8.454 12.870 1.00 96.75 165 GLU A CA 1
ATOM 1288 C C . GLU A 1 165 ? 3.404 -9.612 13.527 1.00 96.75 165 GLU A C 1
ATOM 1290 O O . GLU A 1 165 ? 4.630 -9.553 13.654 1.00 96.75 165 GLU A O 1
ATOM 1295 N N . LYS A 1 166 ? 2.711 -10.694 13.896 1.00 96.00 166 LYS A N 1
ATOM 1296 C CA . LYS A 1 166 ? 3.338 -11.938 14.360 1.00 96.00 166 LYS A CA 1
ATOM 1297 C C . LYS A 1 166 ? 4.136 -12.625 13.250 1.00 96.00 166 LYS A C 1
ATOM 1299 O O . LYS A 1 166 ? 5.223 -13.135 13.512 1.00 96.00 166 LYS A O 1
ATOM 1304 N N . ARG A 1 167 ? 3.616 -12.634 12.018 1.00 96.75 167 ARG A N 1
ATOM 1305 C CA . ARG A 1 167 ? 4.297 -13.207 10.843 1.00 96.75 167 ARG A CA 1
ATOM 1306 C C . ARG A 1 167 ? 5.415 -12.306 10.315 1.00 96.75 167 ARG A C 1
ATOM 1308 O O . ARG A 1 167 ? 6.408 -12.820 9.811 1.00 96.75 167 ARG A O 1
ATOM 1315 N N . HIS A 1 168 ? 5.286 -10.990 10.491 1.00 96.12 168 HIS A N 1
ATOM 1316 C CA . HIS A 1 168 ? 6.228 -9.978 10.000 1.00 96.12 168 HIS A CA 1
ATOM 1317 C C . HIS A 1 168 ? 6.735 -9.083 11.146 1.00 96.12 168 HIS A C 1
ATOM 1319 O O . HIS A 1 168 ? 6.399 -7.898 11.208 1.00 96.12 168 HIS A O 1
ATOM 1325 N N . PRO A 1 169 ? 7.580 -9.602 12.059 1.00 93.00 169 PRO A N 1
ATOM 1326 C CA . PRO A 1 169 ? 7.955 -8.910 13.299 1.00 93.00 169 PRO A CA 1
ATOM 1327 C C . PRO A 1 169 ? 8.768 -7.621 13.095 1.00 93.00 169 PRO A C 1
ATOM 1329 O O . PRO A 1 169 ? 8.942 -6.848 14.039 1.00 93.00 169 PRO A O 1
ATOM 1332 N N . THR A 1 170 ? 9.278 -7.381 11.889 1.00 92.62 170 THR A N 1
ATOM 1333 C CA . THR A 1 170 ? 9.992 -6.158 11.496 1.00 92.62 170 THR A CA 1
ATOM 1334 C C . THR A 1 170 ? 9.062 -5.075 10.935 1.00 92.62 170 THR A C 1
ATOM 1336 O O . THR A 1 170 ? 9.489 -3.930 10.803 1.00 92.62 170 THR A O 1
ATOM 1339 N N . LEU A 1 171 ? 7.798 -5.405 10.641 1.00 93.88 171 LEU A N 1
ATOM 1340 C CA . LEU A 1 171 ? 6.790 -4.528 10.031 1.00 93.88 171 LEU A CA 1
ATOM 1341 C C . LEU A 1 171 ? 5.641 -4.250 11.007 1.00 93.88 171 LEU A C 1
ATOM 1343 O O . LEU A 1 171 ? 4.475 -4.535 10.744 1.00 93.88 171 LEU A O 1
ATOM 1347 N N . LYS A 1 172 ? 5.996 -3.697 12.167 1.00 92.62 172 LYS A N 1
ATOM 1348 C CA . LYS A 1 172 ? 5.068 -3.422 13.271 1.00 92.62 172 LYS A CA 1
ATOM 1349 C C . LYS A 1 172 ? 4.398 -2.053 13.161 1.00 92.62 172 LYS A C 1
ATOM 1351 O O . LYS A 1 172 ? 4.822 -1.183 12.395 1.00 92.62 172 LYS A O 1
ATOM 1356 N N . GLY A 1 173 ? 3.385 -1.853 13.998 1.00 92.50 173 GLY A N 1
ATOM 1357 C CA . GLY A 1 173 ? 2.757 -0.564 14.274 1.00 92.50 173 GLY A CA 1
ATOM 1358 C C . GLY A 1 173 ? 1.386 -0.382 13.632 1.00 92.50 173 GLY A C 1
ATOM 1359 O O . GLY A 1 173 ? 0.683 0.555 14.003 1.00 92.50 173 GLY A O 1
ATOM 1360 N N . LEU A 1 174 ? 0.961 -1.279 12.739 1.00 93.50 174 LEU A N 1
ATOM 1361 C CA . LEU A 1 174 ? -0.387 -1.260 12.175 1.00 93.50 174 LEU A CA 1
ATOM 1362 C C . LEU A 1 174 ? -1.430 -1.552 13.251 1.00 93.50 174 LEU A C 1
ATOM 1364 O O . LEU A 1 174 ? -2.408 -0.813 13.354 1.00 93.50 174 LEU A O 1
ATOM 1368 N N . LYS A 1 175 ? -1.209 -2.577 14.084 1.00 93.94 175 LYS A N 1
ATOM 1369 C CA . LYS A 1 175 ? -2.122 -2.929 15.179 1.00 93.94 175 LYS A CA 1
ATOM 1370 C C . LYS A 1 175 ? -2.209 -1.802 16.199 1.00 93.94 175 LYS A C 1
ATOM 1372 O O . LYS A 1 175 ? -3.302 -1.395 16.564 1.00 93.94 175 LYS A O 1
ATOM 1377 N N . ALA A 1 176 ? -1.068 -1.260 16.621 1.00 92.38 176 ALA A N 1
ATOM 1378 C CA . ALA A 1 176 ? -1.039 -0.149 17.572 1.00 92.38 176 ALA A CA 1
ATOM 1379 C C . ALA A 1 176 ? -1.767 1.091 17.026 1.00 92.38 176 ALA A C 1
ATOM 1381 O O . ALA A 1 176 ? -2.520 1.744 17.746 1.00 92.38 176 ALA A O 1
ATOM 1382 N N . LEU A 1 177 ? -1.584 1.394 15.738 1.00 90.44 177 LEU A N 1
ATOM 1383 C CA . LEU A 1 177 ? -2.271 2.493 15.070 1.00 90.44 177 LEU A CA 1
ATOM 1384 C C . LEU A 1 177 ? -3.784 2.256 14.965 1.00 90.44 177 LEU A C 1
ATOM 1386 O O . LEU A 1 177 ? -4.578 3.188 15.116 1.00 90.44 177 LEU A O 1
ATOM 1390 N N . TYR A 1 178 ? -4.178 1.014 14.708 1.00 89.19 178 TYR A N 1
ATOM 1391 C CA . TYR A 1 178 ? -5.570 0.597 14.686 1.00 89.19 178 TYR A CA 1
ATOM 1392 C C . TYR A 1 178 ? -6.209 0.720 16.074 1.00 89.19 178 TYR A C 1
ATOM 1394 O O . TYR A 1 178 ? -7.212 1.417 16.224 1.00 89.19 178 TYR A O 1
ATOM 1402 N N . ASP A 1 179 ? -5.577 0.150 17.102 1.00 86.88 179 ASP A N 1
ATOM 1403 C CA . ASP A 1 179 ? -6.014 0.231 18.499 1.00 86.88 179 ASP A CA 1
ATOM 1404 C C . ASP A 1 179 ? -6.136 1.696 18.950 1.00 86.88 179 ASP A C 1
ATOM 1406 O O . ASP A 1 179 ? -7.123 2.073 19.577 1.00 86.88 179 ASP A O 1
ATOM 1410 N N . GLN A 1 180 ? -5.194 2.567 18.564 1.00 84.69 180 GLN A N 1
ATOM 1411 C CA . GLN A 1 180 ? -5.270 4.003 18.851 1.00 84.69 180 GLN A CA 1
ATOM 1412 C C . GLN A 1 180 ? -6.543 4.642 18.276 1.00 84.69 180 GLN A C 1
ATOM 1414 O O . GLN A 1 180 ? -7.153 5.486 18.933 1.00 84.69 180 GLN A O 1
ATOM 1419 N N . ARG A 1 181 ? -6.950 4.262 17.060 1.00 78.38 181 ARG A N 1
ATOM 1420 C CA . ARG A 1 181 ? -8.162 4.792 16.416 1.00 78.38 181 ARG A CA 1
ATOM 1421 C C . ARG A 1 181 ? -9.430 4.312 17.101 1.00 78.38 181 ARG A C 1
ATOM 1423 O O . ARG A 1 181 ? -10.315 5.130 17.337 1.00 78.38 181 ARG A O 1
ATOM 1430 N N . ILE A 1 182 ? -9.490 3.029 17.450 1.00 76.56 182 ILE A N 1
ATOM 1431 C CA . ILE A 1 182 ? -10.627 2.466 18.182 1.00 76.56 182 ILE A CA 1
ATOM 1432 C C . ILE A 1 182 ? -10.729 3.115 19.566 1.00 76.56 182 ILE A C 1
ATOM 1434 O O . ILE A 1 182 ? -11.765 3.686 19.893 1.00 76.56 182 ILE A O 1
ATOM 1438 N N . ASN A 1 183 ? -9.637 3.156 20.330 1.00 73.06 183 ASN A N 1
ATOM 1439 C CA . ASN A 1 183 ? -9.616 3.730 21.678 1.00 73.06 183 ASN A CA 1
ATOM 1440 C C . ASN A 1 183 ? -9.957 5.226 21.693 1.00 73.06 183 ASN A C 1
ATOM 1442 O O . ASN A 1 183 ? -10.656 5.692 22.590 1.00 73.06 183 ASN A O 1
ATOM 1446 N N . ALA A 1 184 ? -9.492 5.993 20.701 1.00 68.62 184 ALA A N 1
ATOM 1447 C CA . ALA A 1 184 ? -9.826 7.413 20.591 1.00 68.62 184 ALA A CA 1
ATOM 1448 C C . ALA A 1 184 ? -11.331 7.639 20.409 1.00 68.62 184 ALA A C 1
ATOM 1450 O O . ALA A 1 184 ? -11.885 8.597 20.947 1.00 68.62 184 ALA A O 1
ATOM 1451 N N . ALA A 1 185 ? -11.994 6.764 19.662 1.00 65.12 185 ALA A N 1
ATOM 1452 C CA . ALA A 1 185 ? -13.422 6.865 19.441 1.00 65.12 185 ALA A CA 1
ATOM 1453 C C . ALA A 1 185 ? -14.237 6.338 20.630 1.00 65.12 185 ALA A C 1
ATOM 1455 O O . ALA A 1 185 ? -15.230 6.958 21.002 1.00 65.12 185 ALA A O 1
ATOM 1456 N N . VAL A 1 186 ? -13.767 5.277 21.286 1.00 63.88 186 VAL A N 1
ATOM 1457 C CA . VAL A 1 186 ? -14.346 4.743 22.526 1.00 63.88 186 VAL A CA 1
ATOM 1458 C C . VAL A 1 186 ? -14.332 5.778 23.646 1.00 63.88 186 VAL A C 1
ATOM 1460 O O . VAL A 1 186 ? -15.380 6.097 24.201 1.00 63.88 186 VAL A O 1
ATOM 1463 N N . LYS A 1 187 ? -13.175 6.394 23.910 1.00 64.50 187 LYS A N 1
ATOM 1464 C CA . LYS A 1 187 ? -13.045 7.454 24.917 1.00 64.50 187 LYS A CA 1
ATOM 1465 C C . LYS A 1 187 ? -14.001 8.619 24.651 1.00 64.50 187 LYS A C 1
ATOM 1467 O O . LYS A 1 187 ? -14.560 9.199 25.577 1.00 64.50 187 LYS A O 1
ATOM 1472 N N . LEU A 1 188 ? -14.210 8.962 23.380 1.00 59.44 188 LEU A N 1
ATOM 1473 C CA . LEU A 1 188 ? -15.121 10.039 23.013 1.00 59.44 188 LEU A CA 1
ATOM 1474 C C . LEU A 1 188 ? -16.597 9.669 23.251 1.00 59.44 188 LEU A C 1
ATOM 1476 O O . LEU A 1 188 ? -17.398 10.548 23.554 1.00 59.44 188 LEU A O 1
ATOM 1480 N N . ILE A 1 189 ? -16.959 8.388 23.142 1.00 58.69 189 ILE A N 1
ATOM 1481 C CA . ILE A 1 189 ? -18.285 7.871 23.511 1.00 58.69 189 ILE A CA 1
ATOM 1482 C C . ILE A 1 189 ? -18.459 7.919 25.037 1.00 58.69 189 ILE A C 1
ATOM 1484 O O . ILE A 1 189 ? -19.462 8.437 25.528 1.00 58.69 189 ILE A O 1
ATOM 1488 N N . GLU A 1 190 ? -17.472 7.449 25.799 1.00 56.97 190 GLU A N 1
ATOM 1489 C CA . GLU A 1 190 ? -17.501 7.460 27.268 1.00 56.97 190 GLU A CA 1
ATOM 1490 C C . GLU A 1 190 ? -17.633 8.876 27.843 1.00 56.97 190 GLU A C 1
ATOM 1492 O O . GLU A 1 190 ? -18.478 9.116 28.702 1.00 56.97 190 GLU A O 1
ATOM 1497 N N . GLU A 1 191 ? -16.849 9.842 27.352 1.00 59.03 191 GLU A N 1
ATOM 1498 C CA . GLU A 1 191 ? -16.891 11.238 27.819 1.00 59.03 191 GLU A CA 1
ATOM 1499 C C . GLU A 1 191 ? -18.265 11.891 27.620 1.00 59.03 191 GLU A C 1
ATOM 1501 O O . GLU A 1 191 ? -18.670 12.761 28.394 1.00 59.03 191 GLU A O 1
ATOM 1506 N N . VAL A 1 192 ? -19.010 11.447 26.612 1.00 51.94 192 VAL A N 1
ATOM 1507 C CA . VAL A 1 192 ? -20.364 11.928 26.338 1.00 51.94 192 VAL A CA 1
ATOM 1508 C C . VAL A 1 192 ? -21.356 11.345 27.327 1.00 51.94 192 VAL A C 1
ATOM 1510 O O . VAL A 1 192 ? -22.187 12.082 27.866 1.00 51.94 192 VAL A O 1
ATOM 1513 N N . TYR A 1 193 ? -21.301 10.030 27.533 1.00 50.88 193 TYR A N 1
ATOM 1514 C CA . TYR A 1 193 ? -22.260 9.322 28.375 1.00 50.88 193 TYR A CA 1
ATOM 1515 C C . TYR A 1 193 ? -21.989 9.520 29.871 1.00 50.88 193 TYR A C 1
ATOM 1517 O O . TYR A 1 193 ? -22.927 9.470 30.666 1.00 50.88 193 TYR A O 1
ATOM 1525 N N . ALA A 1 194 ? -20.747 9.829 30.255 1.00 54.31 194 ALA A N 1
ATOM 1526 C CA . ALA A 1 194 ? -20.355 10.098 31.637 1.00 54.31 194 ALA A CA 1
ATOM 1527 C C . ALA A 1 194 ? -20.808 11.472 32.166 1.00 54.31 194 ALA A C 1
ATOM 1529 O O . ALA A 1 194 ? -20.785 11.676 33.375 1.00 54.31 194 ALA A O 1
ATOM 1530 N N . GLY A 1 195 ? -21.219 12.412 31.300 1.00 51.00 195 GLY A N 1
ATOM 1531 C CA . GLY A 1 195 ? -21.837 13.683 31.704 1.00 51.00 195 GLY A CA 1
ATOM 1532 C C . GLY A 1 195 ? -21.073 14.451 32.793 1.00 51.00 195 GLY A C 1
ATOM 1533 O O . GLY A 1 195 ? -21.645 14.729 33.844 1.00 51.00 195 GLY A O 1
ATOM 1534 N N . LYS A 1 196 ? -19.791 14.792 32.577 1.00 52.91 196 LYS A N 1
ATOM 1535 C CA . LYS A 1 196 ? -19.005 15.521 33.597 1.00 52.91 196 LYS A CA 1
ATOM 1536 C C . LYS A 1 196 ? -19.625 16.905 33.905 1.00 52.91 196 LYS A C 1
ATOM 1538 O O . LYS A 1 196 ? -20.195 17.498 32.988 1.00 52.91 196 LYS A O 1
ATOM 1543 N N . PRO A 1 197 ? -19.463 17.452 35.125 1.00 48.78 197 PRO A N 1
ATOM 1544 C CA . PRO A 1 197 ? -20.138 18.679 35.580 1.00 48.78 197 PRO A CA 1
ATOM 1545 C C . PRO A 1 197 ? -19.889 19.922 34.712 1.00 48.78 197 PRO A C 1
ATOM 1547 O O . PRO A 1 197 ? -20.812 20.696 34.493 1.00 48.78 197 PRO A O 1
ATOM 1550 N N . ASP A 1 198 ? -18.683 20.058 34.148 1.00 53.34 198 ASP A N 1
ATOM 1551 C CA . ASP A 1 198 ? -18.292 21.185 33.278 1.00 53.34 198 ASP A CA 1
ATOM 1552 C C . ASP A 1 198 ? -18.448 20.877 31.779 1.00 53.34 198 ASP A C 1
ATOM 1554 O O . ASP A 1 198 ? -17.875 21.537 30.910 1.00 53.34 198 ASP A O 1
ATOM 1558 N N . SER A 1 199 ? -19.171 19.811 31.447 1.00 50.59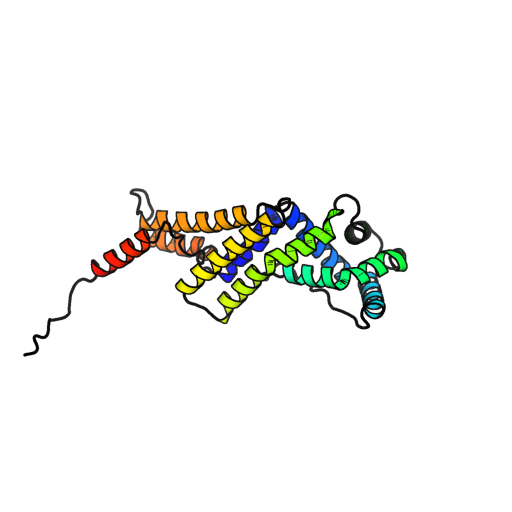 199 SER A N 1
ATOM 1559 C CA . SER A 1 199 ? -19.327 19.381 30.061 1.00 50.59 199 SER A CA 1
ATOM 1560 C C . SER A 1 199 ? -20.400 20.206 29.345 1.00 50.59 199 SER A C 1
ATOM 1562 O O . SER A 1 199 ? -21.400 20.558 29.973 1.00 50.59 199 SER A O 1
ATOM 1564 N N . PRO A 1 200 ? -20.286 20.405 28.014 1.00 53.12 200 PRO A N 1
ATOM 1565 C CA . PRO A 1 200 ? -21.336 21.025 27.200 1.00 53.12 200 PRO A CA 1
ATOM 1566 C C . PRO A 1 200 ? -22.688 20.351 27.447 1.00 53.12 200 PRO A C 1
ATOM 1568 O O . PRO A 1 200 ? -22.711 19.172 27.800 1.00 53.12 200 PRO A O 1
ATOM 1571 N N . SER A 1 201 ? -23.810 21.038 27.252 1.00 60.38 201 SER A N 1
ATOM 1572 C CA . SER A 1 201 ? -25.148 20.443 27.394 1.00 60.38 201 SER A CA 1
ATOM 1573 C C . SER A 1 201 ? -25.298 19.154 26.568 1.00 60.38 201 SER A C 1
ATOM 1575 O O . SER A 1 201 ? -24.554 18.912 25.617 1.00 60.38 201 SER A O 1
ATOM 1577 N N . TYR A 1 202 ? -26.265 18.295 26.906 1.00 49.56 202 TYR A N 1
ATOM 1578 C CA . TYR A 1 202 ? -26.506 17.045 26.166 1.00 49.56 202 TYR A CA 1
ATOM 1579 C C . TYR A 1 202 ? -26.627 17.265 24.645 1.00 49.56 202 TYR A C 1
ATOM 1581 O O . TYR A 1 202 ? -26.023 16.523 23.872 1.00 49.56 202 TYR A O 1
ATOM 1589 N N . GLU A 1 203 ? -27.322 18.322 24.215 1.00 53.25 203 GLU A N 1
ATOM 1590 C CA . GLU A 1 203 ? -27.461 18.664 22.794 1.00 53.25 203 GLU A CA 1
ATOM 1591 C C . GLU A 1 203 ? -26.158 19.207 22.175 1.00 53.25 203 GLU A C 1
ATOM 1593 O O . GLU A 1 203 ? -25.822 18.854 21.044 1.00 53.25 203 GLU A O 1
ATOM 1598 N N . GLU A 1 204 ? -25.345 19.968 22.915 1.00 57.75 204 GLU A N 1
ATOM 1599 C CA . GLU A 1 204 ? -24.015 20.391 22.448 1.00 57.75 204 GLU A CA 1
ATOM 1600 C C . GLU A 1 204 ? -23.033 19.218 22.351 1.00 57.75 204 GLU A C 1
ATOM 1602 O O . GLU A 1 204 ? -22.268 19.134 21.388 1.00 57.75 204 GLU A O 1
ATOM 1607 N N . ARG A 1 205 ? -23.075 18.270 23.297 1.00 54.66 205 ARG A N 1
ATOM 1608 C CA . ARG A 1 205 ? -22.293 17.023 23.245 1.00 54.66 205 ARG A CA 1
ATOM 1609 C C . ARG A 1 205 ? -22.717 16.175 22.056 1.00 54.66 205 ARG A C 1
ATOM 1611 O O . ARG A 1 205 ? -21.866 15.721 21.300 1.00 54.66 205 ARG A O 1
ATOM 1618 N N . LYS A 1 206 ? -24.021 16.025 21.834 1.00 46.75 206 LYS A N 1
ATOM 1619 C CA . LYS A 1 206 ? -24.598 15.318 20.685 1.00 46.75 206 LYS A CA 1
ATOM 1620 C C . LYS A 1 206 ? -24.189 15.946 19.355 1.00 46.75 206 LYS A C 1
ATOM 1622 O O . LYS A 1 206 ? -23.877 15.205 18.427 1.00 46.75 206 LYS A O 1
ATOM 1627 N N . GLU A 1 207 ? -24.091 17.271 19.247 1.00 53.44 207 GLU A N 1
ATOM 1628 C CA . GLU A 1 207 ? -23.555 17.899 18.032 1.00 53.44 207 GLU A CA 1
ATOM 1629 C C . GLU A 1 207 ? -22.029 17.831 17.906 1.00 53.44 207 GLU A C 1
ATOM 1631 O O . GLU A 1 207 ? -21.512 17.616 16.808 1.00 53.44 207 GLU A O 1
ATOM 1636 N N . GLN A 1 208 ? -21.273 17.924 19.002 1.00 54.53 208 GLN A N 1
ATOM 1637 C CA . GLN A 1 208 ? -19.827 17.676 18.970 1.00 54.53 208 GLN A CA 1
ATOM 1638 C C . GLN A 1 208 ? -19.514 16.235 18.558 1.00 54.53 208 GLN A C 1
ATOM 1640 O O . GLN A 1 208 ? -18.589 16.014 17.778 1.00 54.53 208 GLN A O 1
ATOM 1645 N N . ILE A 1 209 ? -20.327 15.273 18.991 1.00 49.25 209 ILE A N 1
ATOM 1646 C CA . ILE A 1 209 ? -20.299 13.883 18.540 1.00 49.25 209 ILE A CA 1
ATOM 1647 C C . ILE A 1 209 ? -20.643 13.795 17.069 1.00 49.25 209 ILE A C 1
ATOM 1649 O O . ILE A 1 209 ? -19.863 13.269 16.288 1.00 49.25 209 ILE A O 1
ATOM 1653 N N . LYS A 1 210 ? -21.772 14.350 16.636 1.00 46.16 210 LYS A N 1
ATOM 1654 C CA . LYS A 1 210 ? -22.154 14.333 15.220 1.00 46.16 210 LYS A CA 1
ATOM 1655 C C . LYS A 1 210 ? -21.140 15.025 14.313 1.00 46.16 210 LYS A C 1
ATOM 1657 O O . LYS A 1 210 ? -21.167 14.768 13.116 1.00 46.16 210 LYS A O 1
ATOM 1662 N N . ARG A 1 211 ? -20.258 15.880 14.844 1.00 48.97 211 ARG A N 1
ATOM 1663 C CA . ARG A 1 211 ? -19.137 16.498 14.117 1.00 48.97 211 ARG A CA 1
ATOM 1664 C C . ARG A 1 211 ? -17.839 15.683 14.186 1.00 48.97 211 ARG A C 1
ATOM 1666 O O . ARG A 1 211 ? -17.218 15.488 13.149 1.00 48.97 211 ARG A O 1
ATOM 1673 N N . LYS A 1 212 ? -17.422 15.208 15.366 1.00 47.81 212 LYS A N 1
ATOM 1674 C CA . LYS A 1 212 ? -16.163 14.454 15.579 1.00 47.81 212 LYS A CA 1
ATOM 1675 C C . LYS A 1 212 ? -16.330 12.961 15.356 1.00 47.81 212 LYS A C 1
ATOM 1677 O O . LYS A 1 212 ? -15.578 12.351 14.617 1.00 47.81 212 LYS A O 1
ATOM 1682 N N . VAL A 1 213 ? -17.364 12.380 15.942 1.00 43.88 213 VAL A N 1
ATOM 1683 C CA . VAL A 1 213 ? -17.843 11.042 15.605 1.00 43.88 213 VAL A CA 1
ATOM 1684 C C . VAL A 1 213 ? -18.484 11.074 14.207 1.00 43.88 213 VAL A C 1
ATOM 1686 O O . VAL A 1 213 ? -18.318 10.152 13.432 1.00 43.88 213 VAL A O 1
ATOM 1689 N N . GLY A 1 214 ? -19.009 12.211 13.752 1.00 39.78 214 GLY A N 1
ATOM 1690 C CA . GLY A 1 214 ? -19.214 12.523 12.327 1.00 39.78 214 GLY A CA 1
ATOM 1691 C C . GLY A 1 214 ? -18.012 12.300 11.392 1.00 39.78 214 GLY A C 1
ATOM 1692 O O . GLY A 1 214 ? -18.177 12.266 10.180 1.00 39.78 214 GLY A O 1
ATOM 1693 N N . SER A 1 215 ? -16.801 12.138 11.923 1.00 40.88 215 SER A N 1
ATOM 1694 C CA . SER A 1 215 ? -15.629 11.679 11.173 1.00 40.88 215 SER A CA 1
ATOM 1695 C C . SER A 1 215 ? -14.992 10.397 11.745 1.00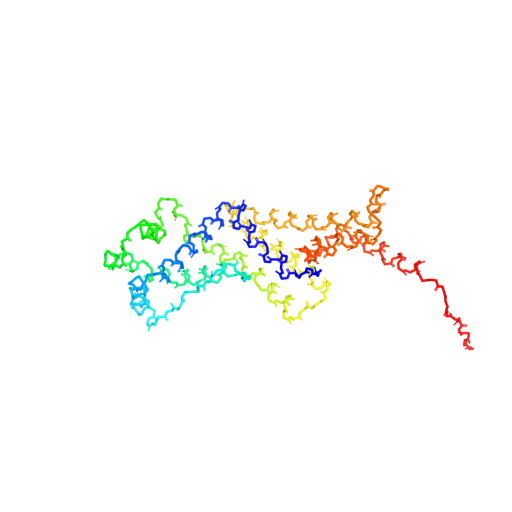 40.88 215 SER A C 1
ATOM 1697 O O . SER A 1 215 ? -14.032 9.897 11.162 1.00 40.88 215 SER A O 1
ATOM 1699 N N . LEU A 1 216 ? -15.547 9.827 12.832 1.00 39.59 216 LEU A N 1
ATOM 1700 C CA . LEU A 1 216 ? -15.031 8.671 13.598 1.00 39.59 216 LEU A CA 1
ATOM 1701 C C . LEU A 1 216 ? -16.078 7.555 13.928 1.00 39.59 216 LEU A C 1
ATOM 1703 O O . LEU A 1 216 ? -15.696 6.544 14.500 1.00 39.59 216 LEU A O 1
ATOM 1707 N N . MET A 1 217 ? -17.366 7.683 13.565 1.00 41.59 217 MET A N 1
ATOM 1708 C CA . MET A 1 217 ? -18.585 6.966 14.062 1.00 41.59 217 MET A CA 1
ATOM 1709 C C . MET A 1 217 ? -18.714 5.473 13.853 1.00 41.59 217 MET A C 1
ATOM 1711 O O . MET A 1 217 ? -19.803 4.956 14.066 1.00 41.59 217 MET A O 1
ATOM 1715 N N . LEU A 1 218 ? -17.662 4.758 13.489 1.00 42.38 218 LEU A N 1
ATOM 1716 C CA . LEU A 1 218 ? -17.791 3.353 13.099 1.00 42.38 218 LEU A CA 1
ATOM 1717 C C . LEU A 1 218 ? -16.700 2.459 13.671 1.00 42.38 218 LEU A C 1
ATOM 1719 O O . LEU A 1 218 ? -16.358 1.429 13.110 1.00 42.38 218 LEU A O 1
ATOM 1723 N N . SER A 1 219 ? -16.195 2.843 14.833 1.00 36.81 219 SER A N 1
ATOM 1724 C CA . SER A 1 219 ? -15.414 2.010 15.737 1.00 36.81 219 SER A CA 1
ATOM 1725 C C . SER A 1 219 ? -16.349 1.457 16.819 1.00 36.81 219 SER A C 1
ATOM 1727 O O . SER A 1 219 ? -16.672 2.142 17.788 1.00 36.81 219 SER A O 1
ATOM 1729 N N . GLY A 1 220 ? -16.843 0.245 16.601 1.00 41.38 220 GLY A N 1
ATOM 1730 C CA . GLY A 1 220 ? -17.593 -0.551 17.559 1.00 41.38 220 GLY A CA 1
ATOM 1731 C C . GLY A 1 220 ? -16.946 -0.611 18.944 1.00 41.38 220 GLY A C 1
ATOM 1732 O O . GLY A 1 220 ? -15.751 -0.378 19.128 1.00 41.38 220 GLY A O 1
ATOM 1733 N N . ILE A 1 221 ? -17.808 -0.899 19.910 1.00 39.84 221 ILE A N 1
ATOM 1734 C CA . ILE A 1 221 ? -17.568 -0.830 21.347 1.00 39.84 221 ILE A CA 1
ATOM 1735 C C .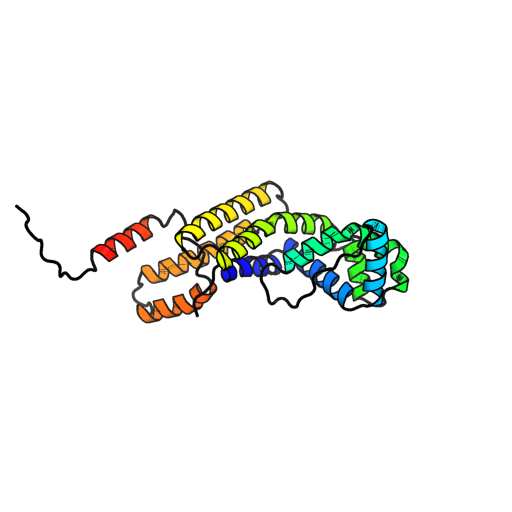 ILE A 1 221 ? -16.771 -2.073 21.795 1.00 39.84 221 ILE A C 1
ATOM 1737 O O . ILE A 1 221 ? -17.288 -3.171 21.631 1.00 39.84 221 ILE A O 1
ATOM 1741 N N . PRO A 1 222 ? -15.544 -1.946 22.339 1.00 42.59 222 PRO A N 1
ATOM 1742 C CA . PRO A 1 222 ? -14.773 -3.052 22.915 1.00 42.59 222 PRO A CA 1
ATOM 1743 C C . PRO A 1 222 ? -15.543 -3.829 23.989 1.00 42.59 222 PRO A C 1
ATOM 1745 O O . PRO A 1 222 ? -16.431 -3.288 24.642 1.00 42.59 222 PRO A O 1
ATOM 1748 N N . SER A 1 223 ? -15.158 -5.085 24.226 1.00 43.69 223 SER A N 1
ATOM 1749 C CA . SER A 1 223 ? -15.769 -5.956 25.243 1.00 43.69 223 SER A CA 1
ATOM 1750 C C . SER A 1 223 ? -15.700 -5.384 26.665 1.00 43.69 223 SER A C 1
ATOM 1752 O O . SER A 1 223 ? -16.535 -5.723 27.496 1.00 43.69 223 SER A O 1
ATOM 1754 N N . GLU A 1 224 ? -14.769 -4.465 26.958 1.00 41.78 224 GLU A N 1
ATOM 1755 C CA . GLU A 1 224 ? -14.716 -3.775 28.258 1.00 41.78 224 GLU A CA 1
ATOM 1756 C C . GLU A 1 224 ? -15.911 -2.827 28.509 1.00 41.78 224 GLU A C 1
ATOM 1758 O O . GLU A 1 224 ? -16.062 -2.298 29.610 1.00 41.78 224 GLU A O 1
ATOM 1763 N N . LEU A 1 225 ? -16.778 -2.623 27.512 1.00 40.22 225 LEU A N 1
ATOM 1764 C CA . LEU A 1 225 ? -17.909 -1.694 27.544 1.00 40.22 225 LEU A CA 1
ATOM 1765 C C . LEU A 1 225 ? -19.283 -2.353 27.357 1.00 40.22 225 LEU A C 1
ATOM 1767 O O . LEU A 1 225 ? -20.290 -1.651 27.230 1.00 40.22 225 LEU A O 1
ATOM 1771 N N . GLU A 1 226 ? -19.356 -3.683 27.425 1.00 41.66 226 GLU A N 1
ATOM 1772 C CA . GLU A 1 226 ? -20.615 -4.444 27.479 1.00 41.66 226 GLU A CA 1
ATOM 1773 C C . GLU A 1 226 ? -21.501 -3.970 28.655 1.00 41.66 226 GLU A C 1
ATOM 1775 O O . GLU A 1 226 ? -22.700 -3.741 28.504 1.00 41.66 226 GLU A O 1
ATOM 1780 N N . TYR A 1 227 ? -20.872 -3.621 29.783 1.00 43.00 227 TYR A N 1
ATOM 1781 C CA . TYR A 1 227 ? -21.514 -2.975 30.935 1.00 43.00 227 TYR A CA 1
ATOM 1782 C C . TYR A 1 227 ? -22.158 -1.611 30.608 1.00 43.00 227 TYR A C 1
ATOM 1784 O O . TYR A 1 227 ? -23.185 -1.233 31.178 1.00 43.00 227 TYR A O 1
ATOM 1792 N N . LEU A 1 228 ? -21.583 -0.847 29.675 1.00 39.38 228 LEU A N 1
ATOM 1793 C CA . LEU A 1 228 ? -22.079 0.479 29.292 1.00 39.38 228 LEU A CA 1
ATOM 1794 C C . LEU A 1 228 ? -23.280 0.369 28.335 1.00 39.38 228 LEU A C 1
ATOM 1796 O O . LEU A 1 228 ? -24.198 1.184 28.416 1.00 39.38 228 LEU A O 1
ATOM 1800 N N . MET A 1 229 ? -23.337 -0.687 27.516 1.00 38.59 229 MET A N 1
ATOM 1801 C CA . MET A 1 229 ? -24.527 -1.089 26.752 1.00 38.59 229 MET A CA 1
ATOM 1802 C C . MET A 1 229 ? -25.679 -1.521 27.670 1.00 38.59 229 MET A C 1
ATOM 1804 O O . MET A 1 229 ? -26.800 -1.040 27.496 1.00 38.59 229 MET A O 1
ATOM 1808 N N . ASP A 1 230 ? -25.413 -2.334 28.694 1.00 39.97 230 ASP A N 1
ATOM 1809 C CA . ASP A 1 230 ? -26.418 -2.696 29.704 1.00 39.97 230 ASP A CA 1
ATOM 1810 C C . ASP A 1 230 ? -26.931 -1.463 30.453 1.00 39.97 230 ASP A C 1
ATOM 1812 O O . ASP A 1 230 ? -28.138 -1.282 30.622 1.00 39.97 230 ASP A O 1
ATOM 1816 N N . THR A 1 231 ? -26.043 -0.531 30.805 1.00 40.22 231 THR A N 1
ATOM 1817 C CA . THR A 1 231 ? -26.423 0.726 31.469 1.00 40.22 231 THR A CA 1
ATOM 1818 C C . THR A 1 231 ? -27.301 1.614 30.569 1.00 40.22 231 THR A C 1
ATOM 1820 O O . THR A 1 231 ? -28.237 2.260 31.050 1.00 40.22 231 THR A O 1
ATOM 1823 N N . LEU A 1 232 ? -27.048 1.637 29.255 1.00 36.94 232 LEU A N 1
ATOM 1824 C CA . LEU A 1 232 ? -27.850 2.386 28.279 1.00 36.94 232 LEU A CA 1
ATOM 1825 C C . LEU A 1 232 ? -29.200 1.729 27.981 1.00 36.94 232 LEU A C 1
ATOM 1827 O O . LEU A 1 232 ? -30.188 2.436 27.782 1.00 36.94 232 LEU A O 1
ATOM 1831 N N . THR A 1 233 ? -29.258 0.400 27.992 1.00 39.97 233 THR A N 1
ATOM 1832 C CA . THR A 1 233 ? -30.501 -0.361 27.804 1.00 39.97 233 THR A CA 1
ATOM 1833 C C . THR A 1 233 ? -31.399 -0.222 29.036 1.00 39.97 233 THR A C 1
ATOM 1835 O O . THR A 1 233 ? -32.572 0.124 28.906 1.00 39.97 233 THR A O 1
ATOM 1838 N N . THR A 1 234 ? -30.818 -0.313 30.235 1.00 37.84 234 THR A N 1
ATOM 1839 C CA . THR A 1 234 ? -31.531 -0.159 31.515 1.00 37.84 234 THR A CA 1
ATOM 1840 C C . THR A 1 234 ? -32.057 1.269 31.722 1.00 37.84 234 THR A C 1
ATOM 1842 O O . THR A 1 234 ? -33.162 1.461 32.227 1.00 37.84 234 THR A O 1
ATOM 1845 N N . ARG A 1 235 ? -31.331 2.310 31.277 1.00 37.38 235 ARG A N 1
ATOM 1846 C CA . ARG A 1 235 ? -31.843 3.697 31.324 1.00 37.38 235 ARG A CA 1
ATOM 1847 C C . ARG A 1 235 ? -32.980 3.961 30.338 1.00 37.38 235 ARG A C 1
ATOM 1849 O O . ARG A 1 235 ? -33.853 4.767 30.642 1.00 37.38 235 ARG A O 1
ATOM 1856 N N . LYS A 1 236 ? -33.016 3.268 29.197 1.00 34.34 236 LYS A N 1
ATOM 1857 C CA . LYS A 1 236 ? -34.109 3.399 28.221 1.00 34.34 236 LYS A CA 1
ATOM 1858 C C . LYS A 1 236 ? -35.426 2.809 28.740 1.00 34.34 236 LYS A C 1
ATOM 1860 O O . LYS A 1 236 ? -36.488 3.300 28.372 1.00 34.34 236 LYS A O 1
ATOM 1865 N N . GLU A 1 237 ? -35.360 1.814 29.624 1.00 36.94 237 GLU A N 1
ATOM 1866 C CA . GLU A 1 237 ? -36.532 1.285 30.336 1.00 36.94 237 GLU A CA 1
ATOM 1867 C C . GLU A 1 237 ? -37.005 2.209 31.471 1.00 36.94 237 GLU A C 1
ATOM 1869 O O . GLU A 1 237 ? -38.193 2.237 31.782 1.00 36.94 237 GLU A O 1
ATOM 1874 N N . MET A 1 238 ? -36.110 3.021 32.045 1.00 38.91 238 MET A N 1
ATOM 1875 C CA . MET A 1 238 ? -36.453 3.989 33.096 1.00 38.91 238 MET A CA 1
ATOM 1876 C C . MET A 1 238 ? -36.947 5.350 32.566 1.00 38.91 238 MET A C 1
ATOM 1878 O O . MET A 1 238 ? -37.568 6.097 33.318 1.00 38.91 238 MET A O 1
ATOM 1882 N N . GLU A 1 239 ? -36.724 5.672 31.286 1.00 36.47 239 GLU A N 1
ATOM 1883 C CA . GLU A 1 239 ? -37.140 6.936 30.645 1.00 36.47 239 GLU A CA 1
ATOM 1884 C C . GLU A 1 239 ? -38.393 6.819 29.750 1.00 36.47 239 GLU A C 1
ATOM 1886 O O . GLU A 1 239 ? -38.655 7.702 28.933 1.00 36.47 239 GLU A O 1
ATOM 1891 N N . LEU A 1 240 ? -39.215 5.773 29.900 1.00 34.03 240 LEU A N 1
ATOM 1892 C CA . LEU A 1 240 ? -40.584 5.780 29.366 1.00 34.03 240 LEU A CA 1
ATOM 1893 C C . LEU A 1 240 ? -41.545 6.383 30.412 1.00 34.03 240 LEU A C 1
ATOM 1895 O O . LEU A 1 240 ? -41.963 5.671 31.328 1.00 34.03 240 LEU A O 1
ATOM 1899 N N . PRO A 1 241 ? -41.949 7.668 30.310 1.00 39.12 241 PRO A N 1
ATOM 1900 C CA . PRO A 1 241 ? -43.081 8.163 31.080 1.00 39.12 241 PRO A CA 1
ATOM 1901 C C . PRO A 1 241 ? -44.358 7.495 30.549 1.00 39.12 241 PRO A C 1
ATOM 1903 O O . PRO A 1 241 ? -44.586 7.409 29.343 1.00 39.12 241 PRO A O 1
ATOM 1906 N N . GLY A 1 242 ? -45.144 6.949 31.476 1.00 43.12 242 GLY A N 1
ATOM 1907 C CA . GLY A 1 242 ? -46.161 5.937 31.208 1.00 43.12 242 GLY A CA 1
ATOM 1908 C C . GLY A 1 242 ? -47.349 6.353 30.338 1.00 43.12 242 GLY A C 1
ATOM 1909 O O . GLY A 1 242 ? -47.645 7.526 30.126 1.00 43.12 242 GLY A O 1
ATOM 1910 N N . GLY A 1 243 ? -48.089 5.335 29.889 1.00 41.75 243 GLY A N 1
ATOM 1911 C CA . GLY A 1 243 ? -49.354 5.534 29.187 1.00 41.75 243 GLY A CA 1
ATOM 1912 C C . GLY A 1 243 ? -49.889 4.311 28.448 1.00 41.75 243 GLY A C 1
ATOM 1913 O O . GLY A 1 243 ? -50.231 4.423 27.279 1.00 41.75 243 GLY A O 1
ATOM 1914 N N . GLY A 1 244 ? -49.976 3.143 29.089 1.00 32.97 244 GLY A N 1
ATOM 1915 C CA . GLY A 1 244 ? -50.614 1.966 28.492 1.00 32.97 244 GLY A CA 1
ATOM 1916 C C . GLY A 1 244 ? -51.321 1.143 29.555 1.00 32.97 244 GLY A C 1
ATOM 1917 O O . GLY A 1 244 ? -50.675 0.411 30.297 1.00 32.97 244 GLY A O 1
ATOM 1918 N N . LYS A 1 245 ? -52.644 1.315 29.664 1.00 36.47 245 LYS A N 1
ATOM 1919 C CA . LYS A 1 245 ? -53.521 0.559 30.566 1.00 36.47 245 LYS A CA 1
ATOM 1920 C C . LYS A 1 245 ? -53.216 -0.940 30.472 1.00 36.47 245 LYS A C 1
ATOM 1922 O O . LYS A 1 245 ? -53.263 -1.503 29.381 1.00 36.47 245 LYS A O 1
ATOM 1927 N N . ARG A 1 246 ? -52.983 -1.585 31.622 1.00 33.53 246 ARG A N 1
ATOM 1928 C CA . ARG A 1 246 ? -53.142 -3.038 31.741 1.00 33.53 246 ARG A CA 1
ATOM 1929 C C . ARG A 1 246 ? -54.590 -3.365 31.390 1.00 33.53 246 ARG A C 1
ATOM 1931 O O . ARG A 1 246 ? -55.505 -2.955 32.098 1.00 33.53 246 ARG A O 1
ATOM 1938 N N . VAL A 1 247 ? -54.777 -4.053 30.273 1.00 32.84 247 VAL A N 1
ATOM 1939 C CA . VAL A 1 247 ? -56.002 -4.801 30.014 1.00 32.84 247 VAL A CA 1
ATOM 1940 C C . VAL A 1 247 ? -55.901 -6.043 30.892 1.00 32.84 247 VAL A C 1
ATOM 1942 O O . VAL A 1 247 ? -55.039 -6.889 30.662 1.00 32.84 247 VAL A O 1
ATOM 1945 N N . GLU A 1 248 ? -56.721 -6.110 31.937 1.00 40.78 248 GLU A N 1
ATOM 1946 C CA . GLU A 1 248 ? -57.055 -7.390 32.555 1.00 40.78 248 GLU A CA 1
ATOM 1947 C C . GLU A 1 248 ? -57.882 -8.176 31.537 1.00 40.78 248 GLU A C 1
ATOM 1949 O O . GLU A 1 248 ? -58.882 -7.677 31.016 1.00 40.78 248 GLU A O 1
ATOM 1954 N N . VAL A 1 249 ? -57.421 -9.379 31.213 1.00 32.09 249 VAL A N 1
ATOM 1955 C CA . VAL A 1 249 ? -58.176 -10.362 30.433 1.00 32.09 249 VAL A CA 1
ATOM 1956 C C . VAL A 1 249 ? -58.489 -11.530 31.384 1.00 32.09 249 VAL A C 1
ATOM 1958 O O . VAL A 1 249 ? -57.619 -11.830 32.206 1.00 32.09 249 VAL A O 1
ATOM 1961 N N . PRO A 1 250 ? -59.705 -12.115 31.323 1.00 43.09 250 PRO A N 1
ATOM 1962 C CA . PRO A 1 250 ? -60.229 -13.072 32.307 1.00 43.09 250 PRO A CA 1
ATOM 1963 C C . PRO A 1 250 ? -59.398 -14.341 32.496 1.00 43.09 250 PRO A C 1
ATOM 1965 O O . PRO A 1 250 ? -58.799 -14.809 31.500 1.00 43.09 250 PRO A O 1
#

InterPro domains:
  IPR012337 Ribonuclease H-like superfamily [SSF53098] (6-192)

Organism: Gonium pectorale (NCBI:txid33097)

Sequence (250 aa):
MYGTGAHGLSLFFKDAASKLGWTKGVVEAVLHMSLTVNGGERIRAALQSAQVAVFGKPRAITVHAPTRFAVQLMIGKDVMRSKEAFFKVVCNDWESASDGERAAEFRNTVLANGEHSKFWDHLARYIEAMPPFSDAIHQLEGDRPMLSQVYDVLVQLRSHLEDFEKRHPTLKGLKALYDQRINAAVKLIEEVYAGKPDSPSYEERKEQIKRKVGSLMLSGIPSELEYLMDTLTTRKEMELPGGGKRVEVP

pLDDT: mean 73.87, std 20.77, range [28.59, 97.44]